Protein AF-A0A0G4KVD4-F1 (afdb_monomer)

Nearest PDB structures (foldseek):
  8foc-assembly1_1  TM=8.316E-01  e=6.174E-20  Saccharomyces cerevisiae
  8fod-assembly1_1  TM=8.194E-01  e=1.981E-18  Saccharomyces cerevisiae
  8b9a-assembly1_J  TM=8.338E-01  e=4.147E-17  Saccharomyces cerevisiae
  8fok-assembly1_1  TM=5.058E-01  e=2.277E-22  Saccharomyces cerevisiae
  8qj7-assembly1_A  TM=7.855E-01  e=4.147E-17  Homo sapiens

Radius of gyration: 27.43 Å; Cα contacts (8 Å, |Δi|>4): 387; chains: 1; bounding box: 56×81×78 Å

Sequence (354 aa):
MLLSTPLTTTTLPRQSSPSNSSIHPVLYHGEDRQARQAGRAEGSPRKGDVISYIITGDGQSSEPAPKRAYTPSDVLKPESGLAPDVEWYIAKQIFPPVERLCANIVGTSTMQLAECLGLNIKQYDTSRRHDDGVEKDMEVHPLESQIPDDVRFADCTRLSLRCRTCKKSSVFEGLYSQPTRVSPAGVLCDHCGATINPLSVVAQVEHAIRVQTARYYEGWLVCDDSSCGIRTRQMNVYGTRCLGPKGLARDCLGRMRYEYSEKAIYNQLVYFTSLWDVDKARDKAVAAAAPGSEEALSQADRENILALAEHNRVRFGTVKGVVEKYLDKCGRQWVAMDTLFAKLGFSKALAPAA

Solvent-accessible surface area (backbone atoms only — not comparable to full-atom values): 21583 Å² total; per-residue (Å²): 144,81,89,76,76,59,72,75,80,60,49,45,77,45,68,48,70,92,75,70,94,82,78,68,99,80,70,68,87,37,60,61,59,53,54,58,54,47,38,73,78,70,49,73,80,54,86,66,42,70,48,58,30,31,52,42,44,60,99,77,62,88,68,58,66,60,77,34,46,40,42,58,77,56,48,70,38,91,85,53,88,56,46,69,25,62,63,57,44,43,64,70,63,51,41,50,58,51,47,64,71,43,69,83,41,88,92,63,48,71,67,58,55,34,53,77,70,70,48,63,64,79,71,49,51,76,76,46,82,77,58,92,77,80,88,65,89,85,58,89,68,73,55,81,87,71,54,55,67,70,71,68,43,62,87,42,81,77,51,67,49,68,34,87,86,82,64,52,68,47,78,59,74,24,56,71,78,38,51,89,41,48,47,68,92,35,45,36,32,92,88,74,66,48,70,47,56,66,69,60,50,42,56,49,51,53,48,53,51,50,53,55,52,47,56,42,73,62,47,44,27,32,30,63,34,75,90,68,53,52,74,41,68,79,72,42,95,58,59,50,47,24,41,38,99,83,64,72,44,73,88,35,90,31,42,38,41,60,66,56,37,76,65,55,55,50,46,39,50,53,48,60,32,56,42,33,36,47,68,62,34,42,53,51,47,54,54,36,68,45,96,86,49,90,63,71,67,52,71,68,57,40,55,47,41,54,52,40,31,66,57,31,44,68,63,30,46,54,46,27,53,55,46,46,64,55,47,76,70,36,69,87,77,60,77,65,59,68,71,72,37,46,87,75,61,69,79,77,80,81,76,82,87,128

Secondary structure (DSSP, 8-state):
--S---GGGGPEEEEPP---TTS-TTS-TTHHHHHHHHHHHSSSPPTTPEEEEEEB--TT--S-GGGGEE-HHHHTSTT----B-HHHHIIIIIHHHHHHHHTTSTT--HHHHHHHTT--HHHHHHHHTT-TTSS-TTS-PPPTTTS-HHHHTTTSPPPEEE-TTT--EEE---TTT-GGGEETTEEBPTTT-PBPPHHHHHHHHHHHHHHHHHHHHT--EEES-TTT--EESPPPSSTTB---TTSSSSS--PBEEESS-HHHHHHHHHHHHHHT-HHHHHHHHHHTTSTT-SS---HHHHHHHHHHHHHHHHHHHHHHHHHHHHHTT-GGG---HHHHHGGGTGGGS-PPP-

Foldseek 3Di:
DPPDDDVVVQKDKDFDDDDPVPPDPPPDPLVVVQQVQCCVPPHRDDHGDIAIWAAWDEPPDPDDRSVRIDGPVLVPDPPNPTHGHLQCCCLQPVLLVVCVVCVPPPPDDSLVVCVVSVHDSVVVVVVPPQQPPDPDPPDPDDDPVPDDLCVLCVPADFQWAAAPPVRDIDTQQACQVCVVQADLQGGADPPPRDHGPLVSVLVSLLVVLVVLVVLQVCQWKFWNRSNFRDIDNDADPPRQQDCGPVNPSPPDRTTIDTRCDLSNSLSNLVSQLVRLDLVVSLVVLVVLPDPPDPDNDDPVSSVSSNVSSVSCVVSSVVSSVSSVVVNVVRPVNDDPPCVVCVVVPPPPPDDDDD

InterPro domains:
  IPR015088 Zinc finger, DNA-directed DNA polymerase, family B, alpha [PF08996] (145-341)
  IPR038256 DNA polymerase alpha, zinc finger domain superfamily [G3DSA:1.10.3200.20] (139-330)
  IPR042087 DNA polymerase family B, thumb domain [G3DSA:1.10.132.60] (13-134)
  IPR043502 DNA/RNA polymerase superfamily [SSF56672] (41-119)

Mean predicted aligned error: 15.52 Å

pLDDT: mean 76.43, std 19.41, range [26.22, 97.75]

Structure (mmCIF, N/CA/C/O backbone):
data_AF-A0A0G4KVD4-F1
#
_entry.id   AF-A0A0G4KVD4-F1
#
loop_
_atom_site.group_PDB
_atom_site.id
_atom_site.type_symbol
_atom_site.label_atom_id
_atom_site.label_alt_id
_atom_site.label_comp_id
_atom_site.label_asym_id
_atom_site.label_entity_id
_atom_site.label_seq_id
_atom_site.pdbx_PDB_ins_code
_atom_site.Cartn_x
_atom_site.Cartn_y
_atom_site.Cartn_z
_atom_site.occupancy
_atom_site.B_iso_or_equiv
_atom_site.auth_seq_id
_atom_site.auth_comp_id
_atom_site.auth_asym_id
_atom_site.auth_atom_id
_atom_site.pdbx_PDB_model_num
ATOM 1 N N . MET A 1 1 ? 34.066 21.677 -10.815 1.00 27.41 1 MET A N 1
ATOM 2 C CA . MET A 1 1 ? 35.034 21.084 -11.770 1.00 27.41 1 MET A CA 1
ATOM 3 C C . MET A 1 1 ? 34.347 20.221 -12.853 1.00 27.41 1 MET A C 1
ATOM 5 O O . MET A 1 1 ? 34.922 19.242 -13.295 1.00 27.41 1 MET A O 1
ATOM 9 N N . LEU A 1 2 ? 33.147 20.583 -13.341 1.00 30.05 2 LEU A N 1
ATOM 10 C CA . LEU A 1 2 ? 32.395 19.798 -14.350 1.00 30.05 2 LEU A CA 1
ATOM 11 C C . LEU A 1 2 ? 31.937 20.645 -15.558 1.00 30.05 2 LEU A C 1
ATOM 13 O O . LEU A 1 2 ? 30.949 20.328 -16.203 1.00 30.05 2 LEU A O 1
ATOM 17 N N . LEU A 1 3 ? 32.631 21.745 -15.867 1.00 27.67 3 LEU A N 1
ATOM 18 C CA . LEU A 1 3 ? 32.222 22.692 -16.922 1.00 27.67 3 LEU A CA 1
ATOM 19 C C . LEU A 1 3 ? 33.006 22.549 -18.236 1.00 27.67 3 LEU A C 1
ATOM 21 O O . LEU A 1 3 ? 32.958 23.433 -19.084 1.00 27.67 3 LEU A O 1
ATOM 25 N N . SER A 1 4 ? 33.750 21.458 -18.436 1.00 36.47 4 SER A N 1
ATOM 26 C CA . SER A 1 4 ? 34.535 21.272 -19.670 1.00 36.47 4 SER A CA 1
ATOM 27 C C . SER A 1 4 ? 34.598 19.819 -20.138 1.00 36.47 4 SER A C 1
ATOM 29 O O . SER A 1 4 ? 35.626 19.369 -20.637 1.00 36.47 4 SER A O 1
ATOM 31 N N . THR A 1 5 ? 33.507 19.065 -19.988 1.00 44.81 5 THR A N 1
ATOM 32 C CA . THR A 1 5 ? 33.357 17.815 -20.741 1.00 44.81 5 THR A CA 1
ATOM 33 C C . THR A 1 5 ? 33.062 18.151 -22.209 1.00 44.81 5 THR A C 1
ATOM 35 O O . THR A 1 5 ? 32.150 18.931 -22.489 1.00 44.81 5 THR A O 1
ATOM 38 N N . PRO A 1 6 ? 33.837 17.620 -23.169 1.00 48.06 6 PRO A N 1
ATOM 39 C CA . PRO A 1 6 ? 33.597 17.889 -24.580 1.00 48.06 6 PRO A CA 1
ATOM 40 C C . PRO A 1 6 ? 32.261 17.264 -25.018 1.00 48.06 6 PRO A C 1
ATOM 42 O O . PRO A 1 6 ? 31.928 16.151 -24.616 1.00 48.06 6 PRO A O 1
ATOM 45 N N . LEU A 1 7 ? 31.498 17.971 -25.864 1.00 50.31 7 LEU A N 1
ATOM 46 C CA . LEU A 1 7 ? 30.184 17.541 -26.387 1.00 50.31 7 LEU A CA 1
ATOM 47 C C . LEU A 1 7 ? 30.214 16.157 -27.070 1.00 50.31 7 LEU A C 1
ATOM 49 O O . LEU A 1 7 ? 29.194 15.470 -27.137 1.00 50.31 7 LEU A O 1
ATOM 53 N N . THR A 1 8 ? 31.388 15.715 -27.529 1.00 51.19 8 THR A N 1
ATOM 54 C CA . THR A 1 8 ? 31.632 14.361 -28.043 1.00 51.19 8 THR A CA 1
ATOM 55 C C . THR A 1 8 ? 31.345 13.268 -27.012 1.00 51.19 8 THR A C 1
ATOM 57 O O . THR A 1 8 ? 30.823 12.224 -27.389 1.00 51.19 8 THR A O 1
ATOM 60 N N . THR A 1 9 ? 31.598 13.501 -25.720 1.00 54.84 9 THR A N 1
ATOM 61 C CA . THR A 1 9 ? 31.340 12.523 -24.642 1.00 54.84 9 THR A CA 1
ATOM 62 C C . THR A 1 9 ? 29.847 12.370 -24.332 1.00 54.84 9 THR A C 1
ATOM 64 O O . THR A 1 9 ? 29.419 11.360 -23.784 1.00 54.84 9 THR A O 1
ATOM 67 N N . THR A 1 10 ? 29.042 13.362 -24.711 1.00 51.91 10 THR A N 1
ATOM 68 C CA . THR A 1 10 ? 27.594 13.425 -24.458 1.00 51.91 10 THR A CA 1
ATOM 69 C C . THR A 1 10 ? 26.774 12.894 -25.642 1.00 51.91 10 THR A C 1
ATOM 71 O O . THR A 1 10 ? 25.550 12.807 -25.577 1.00 51.91 10 THR A O 1
ATOM 74 N N . THR A 1 11 ? 27.436 12.542 -26.747 1.00 51.06 11 THR A N 1
ATOM 75 C CA . THR A 1 11 ? 26.780 12.063 -27.965 1.00 51.06 11 THR A CA 1
ATOM 76 C C . THR A 1 11 ? 26.443 10.580 -27.836 1.00 51.06 11 THR A C 1
ATOM 78 O O . THR A 1 11 ? 27.332 9.743 -27.698 1.00 51.06 11 THR A O 1
ATOM 81 N N . LEU A 1 12 ? 25.155 10.245 -27.908 1.00 56.50 12 LEU A N 1
ATOM 82 C CA . LEU A 1 12 ? 24.675 8.869 -27.822 1.00 56.50 12 LEU A CA 1
ATOM 83 C C . LEU A 1 12 ? 24.467 8.284 -29.230 1.00 56.50 12 LEU A C 1
ATOM 85 O O . LEU A 1 12 ? 23.681 8.842 -30.001 1.00 56.50 12 LEU A O 1
ATOM 89 N N . PRO A 1 13 ? 25.131 7.166 -29.580 1.00 51.41 13 PRO A N 1
ATOM 90 C CA . PRO A 1 13 ? 24.883 6.459 -30.829 1.00 51.41 13 PRO A CA 1
ATOM 91 C C . PRO A 1 13 ? 23.721 5.469 -30.672 1.00 51.41 13 PRO A C 1
ATOM 93 O O . PRO A 1 13 ? 23.720 4.628 -29.772 1.00 51.41 13 PRO A O 1
ATOM 96 N N . ARG A 1 14 ? 22.743 5.503 -31.584 1.00 48.97 14 ARG A N 1
ATOM 97 C CA . ARG A 1 14 ? 21.697 4.468 -31.674 1.00 48.97 14 ARG A CA 1
ATOM 98 C C . ARG A 1 14 ? 21.529 3.996 -33.115 1.00 48.97 14 ARG A C 1
ATOM 100 O O . ARG A 1 14 ? 21.369 4.805 -34.022 1.00 48.97 14 ARG A O 1
ATOM 107 N N . GLN A 1 15 ? 21.557 2.680 -33.325 1.00 42.97 15 GLN A N 1
ATOM 108 C CA . GLN A 1 15 ? 21.303 2.081 -34.640 1.00 42.97 15 GLN A CA 1
ATOM 109 C C . GLN A 1 15 ? 19.812 2.143 -34.989 1.00 42.97 15 GLN A C 1
ATOM 111 O O . GLN A 1 15 ? 18.961 1.764 -34.171 1.00 42.97 15 GLN A O 1
ATOM 116 N N . SER A 1 16 ? 19.494 2.572 -36.212 1.00 43.62 16 SER A N 1
ATOM 117 C CA . SER A 1 16 ? 18.121 2.584 -36.719 1.00 43.62 16 SER A CA 1
ATOM 118 C C . SER A 1 16 ? 17.543 1.156 -36.775 1.00 43.62 16 SER A C 1
ATOM 120 O O . SER A 1 16 ? 18.111 0.238 -37.369 1.00 43.62 16 SER A O 1
ATOM 122 N N . SER A 1 17 ? 16.410 0.942 -36.097 1.00 38.97 17 SER A N 1
ATOM 123 C CA . SER A 1 17 ? 15.667 -0.331 -36.077 1.00 38.97 17 SER A CA 1
ATOM 124 C C . SER A 1 17 ? 14.440 -0.225 -36.992 1.00 38.97 17 SER A C 1
ATOM 126 O O . SER A 1 17 ? 13.931 0.881 -37.167 1.00 38.97 17 SER A O 1
ATOM 128 N N . PRO A 1 18 ? 13.937 -1.322 -37.588 1.00 33.28 18 PRO A N 1
ATOM 129 C CA . PRO A 1 18 ? 12.771 -1.242 -38.461 1.00 33.28 18 PRO A CA 1
ATOM 130 C C . PRO A 1 18 ? 11.513 -0.926 -37.640 1.00 33.28 18 PRO A C 1
ATOM 132 O O . PRO A 1 18 ? 10.982 -1.805 -36.966 1.00 33.28 18 PRO A O 1
ATOM 135 N N . SER A 1 19 ? 11.008 0.305 -37.721 1.00 36.91 19 SER A N 1
ATOM 136 C CA . SER A 1 19 ? 9.629 0.615 -37.350 1.00 36.91 19 SER A CA 1
ATOM 137 C C . SER A 1 19 ? 8.749 0.387 -38.580 1.00 36.91 19 SER A C 1
ATOM 139 O O . SER A 1 19 ? 8.681 1.195 -39.502 1.00 36.91 19 SER A O 1
ATOM 141 N N . ASN A 1 20 ? 8.080 -0.766 -38.628 1.00 31.73 20 ASN A N 1
ATOM 142 C CA . ASN A 1 20 ? 6.923 -0.905 -39.501 1.00 31.73 20 ASN A CA 1
ATOM 143 C C . ASN A 1 20 ? 5.795 -0.132 -38.806 1.00 31.73 20 ASN A C 1
ATOM 145 O O . ASN A 1 20 ? 5.236 -0.606 -37.815 1.00 31.73 20 ASN A O 1
ATOM 149 N N . SER A 1 21 ? 5.520 1.086 -39.270 1.00 33.53 21 SER A N 1
ATOM 150 C CA . SER A 1 21 ? 4.651 2.098 -38.643 1.00 33.53 21 SER A CA 1
ATOM 151 C C . SER A 1 21 ? 3.165 1.712 -38.532 1.00 33.53 21 SER A C 1
ATOM 153 O O . SER A 1 21 ? 2.312 2.570 -38.341 1.00 33.53 21 SER A O 1
ATOM 155 N N . SER A 1 22 ? 2.822 0.428 -38.664 1.00 30.41 22 SER A N 1
ATOM 156 C CA . SER A 1 22 ? 1.439 -0.051 -38.762 1.00 30.41 22 SER A CA 1
ATOM 157 C C . SER A 1 22 ? 1.045 -1.154 -37.766 1.00 30.41 22 SER A C 1
ATOM 159 O O . SER A 1 22 ? -0.105 -1.570 -37.814 1.00 30.41 22 SER A O 1
ATOM 161 N N . ILE A 1 23 ? 1.927 -1.660 -36.879 1.00 28.98 23 ILE A N 1
ATOM 162 C CA . ILE A 1 23 ? 1.591 -2.866 -36.067 1.00 28.98 23 ILE A CA 1
ATOM 163 C C . ILE A 1 23 ? 1.776 -2.733 -34.533 1.00 28.98 23 ILE A C 1
ATOM 165 O O . ILE A 1 23 ? 1.273 -3.576 -33.798 1.00 28.98 23 ILE A O 1
ATOM 169 N N . HIS A 1 24 ? 2.366 -1.665 -33.981 1.00 26.22 24 HIS A N 1
ATOM 170 C CA . HIS A 1 24 ? 2.500 -1.524 -32.514 1.00 26.22 24 HIS A CA 1
ATOM 171 C C . HIS A 1 24 ? 1.943 -0.193 -31.980 1.00 26.22 24 HIS A C 1
ATOM 173 O O . HIS A 1 24 ? 2.613 0.827 -32.106 1.00 26.22 24 HIS A O 1
ATOM 179 N N . PRO A 1 25 ? 0.769 -0.178 -31.314 1.00 27.00 25 PRO A N 1
ATOM 180 C CA . PRO A 1 25 ? 0.182 1.057 -30.793 1.00 27.00 25 PRO A CA 1
ATOM 181 C C . PRO A 1 25 ? 0.752 1.541 -29.442 1.00 27.00 25 PRO A C 1
ATOM 183 O O . PRO A 1 25 ? 0.225 2.502 -28.893 1.00 27.00 25 PRO A O 1
ATOM 186 N N . VAL A 1 26 ? 1.784 0.904 -28.860 1.00 30.02 26 VAL A N 1
ATOM 187 C CA . VAL A 1 26 ? 2.256 1.242 -27.488 1.00 30.02 26 VAL A CA 1
ATOM 188 C C . VAL A 1 26 ? 3.788 1.301 -27.340 1.00 30.02 26 VAL A C 1
ATOM 190 O O . VAL A 1 26 ? 4.306 1.380 -26.230 1.00 30.02 26 VAL A O 1
ATOM 193 N N . LEU A 1 27 ? 4.554 1.312 -28.433 1.00 30.02 27 LEU A N 1
ATOM 194 C CA . LEU A 1 27 ? 6.000 1.548 -28.359 1.00 30.02 27 LEU A CA 1
ATOM 195 C C . LEU A 1 27 ? 6.292 3.005 -28.729 1.00 30.02 27 LEU A C 1
ATOM 197 O O . LEU A 1 27 ? 6.162 3.401 -29.877 1.00 30.02 27 LEU A O 1
ATOM 201 N N . TYR A 1 28 ? 6.613 3.799 -27.704 1.00 32.84 28 TYR A N 1
ATOM 202 C CA . TYR A 1 28 ? 7.316 5.083 -27.758 1.00 32.84 28 TYR A CA 1
ATOM 203 C C . TYR A 1 28 ? 7.122 5.929 -29.036 1.00 32.84 28 TYR A C 1
ATOM 205 O O . TYR A 1 28 ? 7.955 5.926 -29.936 1.00 32.84 28 TYR A O 1
ATOM 213 N N . HIS A 1 29 ? 6.138 6.836 -29.021 1.00 34.91 29 HIS A N 1
ATOM 214 C CA . HIS A 1 29 ? 6.001 7.962 -29.971 1.00 34.91 29 HIS A CA 1
ATOM 215 C C . HIS A 1 29 ? 7.217 8.934 -30.030 1.00 34.91 29 HIS A C 1
ATOM 217 O O . HIS A 1 29 ? 7.135 10.003 -30.631 1.00 34.91 29 HIS A O 1
ATOM 223 N N . GLY A 1 30 ? 8.343 8.616 -29.379 1.00 36.75 30 GLY A N 1
ATOM 224 C CA . GLY A 1 30 ? 9.595 9.379 -29.448 1.00 36.75 30 GLY A CA 1
ATOM 225 C C . GLY A 1 30 ? 10.433 9.092 -30.699 1.00 36.75 30 GLY A C 1
ATOM 226 O O . GLY A 1 30 ? 11.311 9.885 -31.029 1.00 36.75 30 GLY A O 1
ATOM 227 N N . GLU A 1 31 ? 10.153 7.998 -31.411 1.00 40.38 31 GLU A N 1
ATOM 228 C CA . GLU A 1 31 ? 10.895 7.597 -32.617 1.00 40.38 31 GLU A CA 1
ATOM 229 C C . GLU A 1 31 ? 10.632 8.541 -33.810 1.00 40.38 31 GLU A C 1
ATOM 231 O O . GLU A 1 31 ? 11.508 8.754 -34.649 1.00 40.38 31 GLU A O 1
ATOM 236 N N . ASP A 1 32 ? 9.469 9.202 -33.834 1.00 44.50 32 ASP A N 1
ATOM 237 C CA . ASP A 1 32 ? 9.038 10.052 -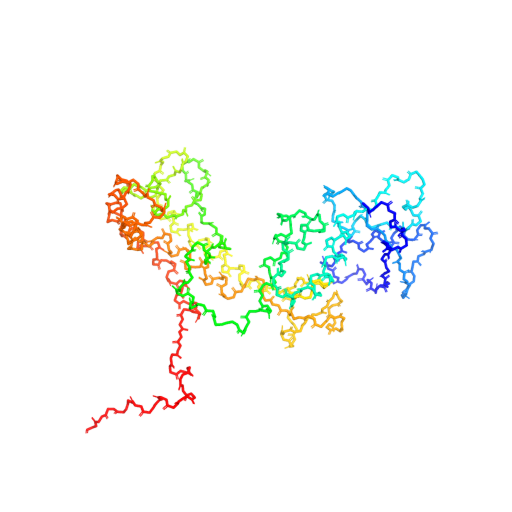34.950 1.00 44.50 32 ASP A CA 1
ATOM 238 C C . ASP A 1 32 ? 9.775 11.396 -35.041 1.00 44.50 32 ASP A C 1
ATOM 240 O O . ASP A 1 32 ? 9.992 11.898 -36.144 1.00 44.50 32 ASP A O 1
ATOM 244 N N . ARG A 1 33 ? 10.181 12.018 -33.922 1.00 46.66 33 ARG A N 1
ATOM 245 C CA . ARG A 1 33 ? 10.917 13.304 -33.972 1.00 46.66 33 ARG A CA 1
ATOM 246 C C . ARG A 1 33 ? 12.380 13.109 -34.376 1.00 46.66 33 ARG A C 1
ATOM 248 O O . ARG A 1 33 ? 12.875 13.879 -35.197 1.00 46.66 33 ARG A O 1
ATOM 255 N N . GLN A 1 34 ? 13.021 12.052 -33.870 1.00 49.97 34 GLN A N 1
ATOM 256 C CA . GLN A 1 34 ? 14.425 11.709 -34.143 1.00 49.97 34 GLN A CA 1
ATOM 257 C C . GLN A 1 34 ? 14.660 11.456 -35.640 1.00 49.97 34 GLN A C 1
ATOM 259 O O . GLN A 1 34 ? 15.583 12.017 -36.228 1.00 49.97 34 GLN A O 1
ATOM 264 N N . ALA A 1 35 ? 13.769 10.696 -36.286 1.00 45.25 35 ALA A N 1
ATOM 265 C CA . ALA A 1 35 ? 13.830 10.449 -37.726 1.00 45.25 35 ALA A CA 1
ATOM 266 C C . ALA A 1 35 ? 13.462 11.689 -38.569 1.00 45.25 35 ALA A C 1
ATOM 268 O O . ALA A 1 35 ? 14.067 11.930 -39.616 1.00 45.25 35 ALA A O 1
ATOM 269 N N . ARG A 1 36 ? 12.497 12.510 -38.117 1.00 48.53 36 ARG A N 1
ATOM 270 C CA . ARG A 1 36 ? 12.047 13.718 -38.841 1.00 48.53 36 ARG A CA 1
ATOM 271 C C . AR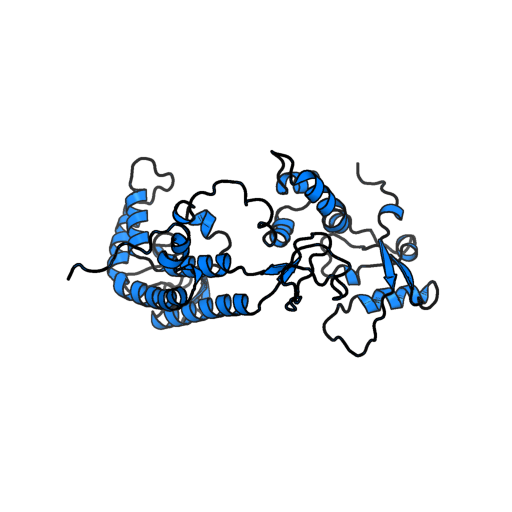G A 1 36 ? 13.073 14.854 -38.852 1.00 48.53 36 ARG A C 1
ATOM 273 O O . ARG A 1 36 ? 13.122 15.588 -39.836 1.00 48.53 36 ARG A O 1
ATOM 280 N N . GLN A 1 37 ? 13.857 15.031 -37.785 1.00 51.28 37 GLN A N 1
ATOM 281 C CA . GLN A 1 37 ? 14.902 16.064 -37.727 1.00 51.28 37 GLN A CA 1
ATOM 282 C C . GLN A 1 37 ? 16.193 15.627 -38.429 1.00 51.28 37 GLN A C 1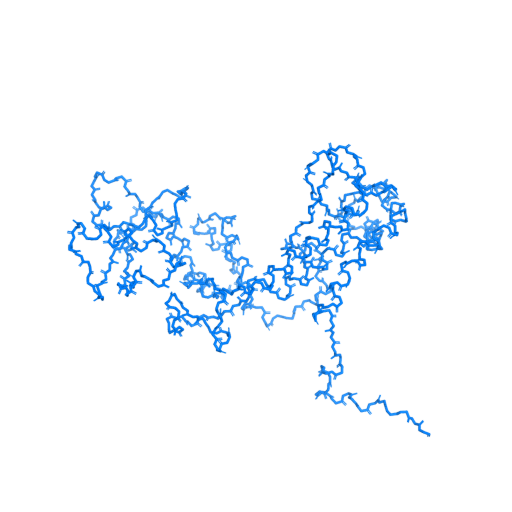
ATOM 284 O O . GLN A 1 37 ? 16.737 16.422 -39.192 1.00 51.28 37 GLN A O 1
ATOM 289 N N . ALA A 1 38 ? 16.615 14.363 -38.287 1.00 46.03 38 ALA A N 1
ATOM 290 C CA . ALA A 1 38 ? 17.742 13.816 -39.053 1.00 46.03 38 ALA A CA 1
ATOM 291 C C . ALA A 1 38 ? 17.509 13.922 -40.577 1.00 46.03 38 ALA A C 1
ATOM 293 O O . ALA A 1 38 ? 18.395 14.343 -41.317 1.00 46.03 38 ALA A O 1
ATOM 294 N N . GLY A 1 39 ? 16.266 13.688 -41.025 1.00 44.66 39 GLY A N 1
ATOM 295 C CA . GLY A 1 39 ? 15.849 13.848 -42.423 1.00 44.66 39 GLY A CA 1
ATOM 296 C C . GLY A 1 39 ? 15.945 15.268 -42.998 1.00 44.66 39 GLY A C 1
ATOM 297 O O . GLY A 1 39 ? 15.872 15.422 -44.216 1.00 44.66 39 GLY A O 1
ATOM 298 N N . ARG A 1 40 ? 16.094 16.308 -42.162 1.00 48.22 40 ARG A N 1
ATOM 299 C CA . ARG A 1 40 ? 16.232 17.707 -42.613 1.00 48.22 40 ARG A CA 1
ATOM 300 C C . ARG A 1 40 ? 17.682 18.160 -42.782 1.00 48.22 40 ARG A C 1
ATOM 302 O O . ARG A 1 40 ? 17.896 19.137 -43.492 1.00 48.22 40 ARG A O 1
ATOM 309 N N . ALA A 1 41 ? 18.643 17.492 -42.143 1.00 49.97 41 ALA A N 1
ATOM 310 C CA . ALA A 1 41 ? 20.053 17.881 -42.181 1.00 49.97 41 ALA A CA 1
ATOM 311 C C . ALA A 1 41 ? 20.894 16.984 -43.105 1.00 49.97 41 ALA A C 1
ATOM 313 O O . ALA A 1 41 ? 21.781 17.495 -43.780 1.00 49.97 41 ALA A O 1
ATOM 314 N N . GLU A 1 42 ? 20.599 15.680 -43.186 1.00 50.19 42 GLU A N 1
ATOM 315 C CA . GLU A 1 42 ? 21.471 14.724 -43.885 1.00 50.19 42 GLU A CA 1
ATOM 316 C C . GLU A 1 42 ? 20.689 13.531 -44.467 1.00 50.19 42 GLU A C 1
ATOM 318 O O . GLU A 1 42 ? 20.953 12.372 -44.180 1.00 50.19 42 GLU A O 1
ATOM 323 N N . GLY A 1 43 ? 19.685 13.807 -45.305 1.00 54.91 43 GLY A N 1
ATOM 324 C CA . GLY A 1 43 ? 18.912 12.761 -45.986 1.00 54.91 43 GLY A CA 1
ATOM 325 C C . GLY A 1 43 ? 18.100 11.854 -45.044 1.00 54.91 43 GLY A C 1
ATOM 326 O O . GLY A 1 43 ? 18.244 11.853 -43.826 1.00 54.91 43 GLY A O 1
ATOM 327 N N . SER A 1 44 ? 17.158 11.091 -45.600 1.00 56.41 44 SER A N 1
ATOM 328 C CA . SER A 1 44 ? 16.378 10.143 -44.794 1.00 56.41 44 SER A CA 1
ATOM 329 C C . SER A 1 44 ? 17.290 8.995 -44.321 1.00 56.41 44 SER A C 1
ATOM 331 O O . SER A 1 44 ? 17.885 8.337 -45.182 1.00 56.41 44 SER A O 1
ATOM 333 N N . PRO A 1 45 ? 17.419 8.747 -43.000 1.00 58.88 45 PRO A N 1
ATOM 334 C CA . PRO A 1 45 ? 18.325 7.728 -42.476 1.00 58.88 45 PRO A CA 1
ATOM 335 C C . PRO A 1 45 ? 17.921 6.340 -42.976 1.00 58.88 45 PRO A C 1
ATOM 337 O O . PRO A 1 45 ? 16.746 5.963 -42.931 1.00 58.88 45 PRO A O 1
ATOM 340 N N . ARG A 1 46 ? 18.897 5.567 -43.462 1.00 63.09 46 ARG A N 1
ATOM 341 C CA . ARG A 1 46 ? 18.674 4.210 -43.965 1.00 63.09 46 ARG A CA 1
ATOM 342 C C . ARG A 1 46 ? 18.762 3.202 -42.821 1.00 63.09 46 ARG A C 1
ATOM 344 O O . ARG A 1 46 ? 19.249 3.472 -41.720 1.00 63.09 46 ARG A O 1
ATOM 351 N N . LYS A 1 47 ? 18.249 1.998 -43.075 1.00 59.47 47 LYS A N 1
ATOM 352 C CA . LYS A 1 47 ? 18.329 0.871 -42.139 1.00 59.47 47 LYS A CA 1
ATOM 353 C C . LYS A 1 47 ? 19.798 0.539 -41.853 1.00 59.47 47 LYS A C 1
ATOM 355 O O . LYS A 1 47 ? 20.527 0.202 -42.779 1.00 59.47 47 LYS A O 1
ATOM 360 N N . GLY A 1 48 ? 20.178 0.548 -40.578 1.00 61.25 48 GLY A N 1
ATOM 361 C CA . GLY A 1 48 ? 21.540 0.250 -40.128 1.00 61.25 48 GLY A CA 1
ATOM 362 C C . GLY A 1 48 ? 22.403 1.484 -39.861 1.00 61.25 48 GLY A C 1
ATOM 363 O O . GLY A 1 48 ? 23.472 1.330 -39.274 1.00 61.25 48 GLY A O 1
ATOM 364 N N . ASP A 1 49 ? 21.936 2.686 -40.211 1.00 68.56 49 ASP A N 1
ATOM 365 C CA . ASP A 1 49 ? 22.661 3.921 -39.913 1.00 68.56 49 ASP A CA 1
ATOM 366 C C . ASP A 1 49 ? 22.653 4.219 -38.406 1.00 68.56 49 ASP A C 1
ATOM 368 O O . ASP A 1 49 ? 21.663 3.993 -37.695 1.00 68.56 49 ASP A O 1
ATOM 372 N N . VAL A 1 50 ? 23.785 4.725 -37.915 1.00 68.94 50 VAL A N 1
ATOM 373 C CA . VAL A 1 50 ? 23.958 5.169 -36.530 1.00 68.94 50 VAL A CA 1
ATOM 374 C C . VAL A 1 50 ? 23.554 6.633 -36.445 1.00 68.94 50 VAL A C 1
ATOM 376 O O . VAL A 1 50 ? 24.184 7.491 -37.056 1.00 68.94 50 VAL A O 1
ATOM 379 N N . ILE A 1 51 ? 22.510 6.918 -35.672 1.00 76.25 51 ILE A N 1
ATOM 380 C CA . ILE A 1 51 ? 22.044 8.283 -35.434 1.00 76.25 51 ILE A CA 1
ATOM 381 C C . ILE A 1 51 ? 22.648 8.770 -34.118 1.00 76.25 51 ILE A C 1
ATOM 383 O O . ILE A 1 51 ? 22.446 8.154 -33.068 1.00 76.25 51 ILE A O 1
ATOM 387 N N . SER A 1 52 ? 23.377 9.879 -34.195 1.00 77.94 52 SER A N 1
ATOM 388 C CA . SER A 1 52 ? 23.962 10.579 -33.052 1.00 77.94 52 SER A CA 1
ATOM 389 C C . SER A 1 52 ? 22.979 11.605 -32.497 1.00 77.94 52 SER A C 1
ATOM 391 O O . SER A 1 52 ? 22.456 12.428 -33.252 1.00 77.94 52 SER A O 1
ATOM 393 N N . TYR A 1 53 ? 22.743 11.593 -31.185 1.00 81.69 53 TYR A N 1
ATOM 394 C CA . TYR A 1 53 ? 21.868 12.566 -30.528 1.00 81.69 53 TYR A CA 1
ATOM 395 C C . TYR A 1 53 ? 22.376 12.989 -29.146 1.00 81.69 53 TYR A C 1
ATOM 397 O O . TYR A 1 53 ? 23.175 12.299 -28.516 1.00 81.69 53 TYR A O 1
ATOM 405 N N . ILE A 1 54 ? 21.878 14.135 -28.683 1.00 83.31 54 ILE A N 1
ATOM 406 C CA . ILE A 1 54 ? 22.116 14.732 -27.372 1.00 83.31 54 ILE A CA 1
ATOM 407 C C . ILE A 1 54 ? 20.754 15.094 -26.771 1.00 83.31 54 ILE A C 1
ATOM 409 O O . ILE A 1 54 ? 19.948 15.781 -27.396 1.00 83.31 54 ILE A O 1
ATOM 413 N N . ILE A 1 55 ? 20.483 14.629 -25.553 1.00 82.94 55 ILE A N 1
ATOM 414 C CA . ILE A 1 55 ? 19.324 15.044 -24.759 1.00 82.94 55 ILE A CA 1
ATOM 415 C C . ILE A 1 55 ? 19.599 16.409 -24.124 1.00 82.94 55 ILE A C 1
ATOM 417 O O . ILE A 1 55 ? 20.594 16.595 -23.422 1.00 82.94 55 ILE A O 1
ATOM 421 N N . THR A 1 56 ? 18.713 17.365 -24.389 1.00 80.81 56 THR A N 1
ATOM 422 C CA . THR A 1 56 ? 18.834 18.760 -23.942 1.00 80.81 56 THR A CA 1
ATOM 423 C C . THR A 1 56 ? 17.722 19.125 -22.972 1.00 80.81 56 THR A C 1
ATOM 425 O O . THR A 1 56 ? 16.609 18.613 -23.088 1.00 80.81 56 THR A O 1
ATOM 428 N N . GLY A 1 57 ? 17.964 20.054 -22.060 1.00 76.62 57 GLY A N 1
ATOM 429 C CA . GLY A 1 57 ? 16.929 20.594 -21.185 1.00 76.62 57 GLY A CA 1
ATOM 430 C C . GLY A 1 57 ? 17.491 21.168 -19.897 1.00 76.62 57 GLY A C 1
ATOM 431 O O . GLY A 1 57 ? 18.634 20.918 -19.527 1.00 76.62 57 GLY A O 1
ATOM 432 N N . ASP A 1 58 ? 16.650 21.926 -19.216 1.00 65.12 58 ASP A N 1
ATOM 433 C CA . ASP A 1 58 ? 16.771 22.224 -17.803 1.00 65.12 58 ASP A CA 1
ATOM 434 C C . ASP A 1 58 ? 16.175 21.049 -17.007 1.00 65.12 58 ASP A C 1
ATOM 436 O O . ASP A 1 58 ? 15.180 20.449 -17.426 1.00 65.12 58 ASP A O 1
ATOM 440 N N . GLY A 1 59 ? 16.757 20.694 -15.857 1.00 56.41 59 GLY A N 1
ATOM 441 C CA . GLY A 1 59 ? 16.316 19.576 -14.995 1.00 56.41 59 GLY A CA 1
ATOM 442 C C . GLY A 1 59 ? 14.866 19.665 -14.467 1.00 56.41 59 GLY A C 1
ATOM 443 O O . GLY A 1 59 ? 14.467 18.891 -13.606 1.00 56.41 59 GLY A O 1
ATOM 444 N N . GLN A 1 60 ? 14.062 20.609 -14.973 1.00 56.25 60 GLN A N 1
ATOM 445 C CA . GLN A 1 60 ? 12.644 20.851 -14.676 1.00 56.25 60 GLN A CA 1
ATOM 446 C C . GLN A 1 60 ? 11.723 20.669 -15.901 1.00 56.25 60 GLN A C 1
ATOM 448 O O . GLN A 1 60 ? 10.512 20.882 -15.818 1.00 56.25 60 GLN A O 1
ATOM 453 N N . SER A 1 61 ? 12.271 20.289 -17.056 1.00 57.69 61 SER A N 1
ATOM 454 C CA . SER A 1 61 ? 11.502 20.137 -18.293 1.00 57.69 61 SER A CA 1
ATOM 455 C C . SER A 1 61 ? 10.454 19.012 -18.202 1.00 57.69 61 SER A C 1
ATOM 457 O O . SER A 1 61 ? 10.758 17.845 -17.959 1.00 57.69 61 SER A O 1
ATOM 459 N N . SER A 1 62 ? 9.186 19.368 -18.443 1.00 55.00 62 SER A N 1
ATOM 460 C CA . SER A 1 62 ? 8.021 18.466 -18.348 1.00 55.00 62 SER A CA 1
ATOM 461 C C . SER A 1 62 ? 7.945 17.426 -19.483 1.00 55.00 62 SER A C 1
ATOM 463 O O . SER A 1 62 ? 7.218 16.435 -19.382 1.00 55.00 62 SER A O 1
ATOM 465 N N . GLU A 1 63 ? 8.698 17.618 -20.572 1.00 64.31 63 GLU A N 1
ATOM 466 C CA . GLU A 1 63 ? 8.701 16.685 -21.700 1.00 64.31 63 GLU A CA 1
ATOM 467 C C . GLU A 1 63 ? 9.595 15.451 -21.452 1.00 64.31 63 GLU A C 1
ATOM 469 O O . GLU A 1 63 ? 10.736 15.578 -20.993 1.00 64.31 63 GLU A O 1
ATOM 474 N N . PRO A 1 64 ? 9.132 14.237 -21.817 1.00 67.00 64 PRO A N 1
ATOM 475 C CA . PRO A 1 64 ? 9.909 13.013 -21.653 1.00 67.00 64 PRO A CA 1
ATOM 476 C C . PRO A 1 64 ? 11.183 13.046 -22.510 1.00 67.00 64 PRO A C 1
ATOM 478 O O . PRO A 1 64 ? 11.152 13.496 -23.656 1.00 67.00 64 PRO A O 1
ATOM 481 N N . ALA A 1 65 ? 12.284 12.495 -21.987 1.00 68.94 65 ALA A N 1
ATOM 482 C CA . ALA A 1 65 ? 13.621 12.539 -22.597 1.00 68.94 65 ALA A CA 1
ATOM 483 C C . ALA A 1 65 ? 13.690 12.222 -24.114 1.00 68.94 65 ALA A C 1
ATOM 485 O O . ALA A 1 65 ? 14.411 12.924 -24.821 1.00 68.94 65 ALA A O 1
ATOM 486 N N . PRO A 1 66 ? 12.915 11.265 -24.677 1.00 71.31 66 PRO A N 1
ATOM 487 C CA . PRO A 1 66 ? 12.914 11.015 -26.122 1.00 71.31 66 PRO A CA 1
ATOM 488 C C . PRO A 1 66 ? 12.454 12.205 -26.980 1.00 71.31 66 PRO A C 1
ATOM 490 O O . PRO A 1 66 ? 12.875 12.320 -28.127 1.00 71.31 66 PRO A O 1
ATOM 493 N N . LYS A 1 67 ? 11.599 13.091 -26.446 1.00 73.81 67 LYS A N 1
ATOM 494 C CA . LYS A 1 67 ? 11.119 14.297 -27.146 1.00 73.81 67 LYS A CA 1
ATOM 495 C C . LYS A 1 67 ? 12.111 15.462 -27.089 1.00 73.81 67 LYS A C 1
ATOM 497 O O . LYS A 1 67 ? 11.967 16.394 -27.878 1.00 73.81 67 LYS A O 1
ATOM 502 N N . ARG A 1 68 ? 13.106 15.367 -26.200 1.00 78.25 68 ARG A N 1
ATOM 503 C CA . ARG A 1 68 ? 14.171 16.347 -25.960 1.00 78.25 68 ARG A CA 1
ATOM 504 C C . ARG A 1 68 ? 15.525 15.941 -26.564 1.00 78.25 68 ARG A C 1
ATOM 506 O O . ARG A 1 68 ? 16.556 16.481 -26.177 1.00 78.25 68 ARG A O 1
ATOM 513 N N . ALA A 1 69 ? 15.539 14.962 -27.467 1.00 79.00 69 ALA A N 1
ATOM 514 C CA . ALA A 1 69 ? 16.745 14.493 -28.142 1.00 79.00 69 ALA A CA 1
ATOM 515 C C . ALA A 1 69 ? 16.968 15.263 -29.455 1.00 79.00 69 ALA A C 1
ATOM 517 O O . ALA A 1 69 ? 16.122 15.203 -30.346 1.00 79.00 69 ALA A O 1
ATOM 518 N N . TYR A 1 70 ? 18.111 15.939 -29.578 1.00 78.56 70 TYR A N 1
ATOM 519 C CA . TYR A 1 70 ? 18.514 16.730 -30.748 1.00 78.56 70 TYR A CA 1
ATOM 520 C C . TYR A 1 70 ? 19.818 16.210 -31.355 1.00 78.56 70 TYR A C 1
ATOM 522 O O . TYR A 1 70 ? 20.584 15.517 -30.689 1.00 78.56 70 TYR A O 1
ATOM 530 N N . THR A 1 71 ? 20.094 16.540 -32.618 1.00 79.94 71 THR A N 1
ATOM 531 C CA . THR A 1 71 ? 21.374 16.178 -33.249 1.00 79.94 71 THR A CA 1
ATOM 532 C C . THR A 1 71 ? 22.515 17.042 -32.692 1.00 79.94 71 THR A C 1
ATOM 534 O O . THR A 1 71 ? 22.286 18.212 -32.371 1.00 79.94 71 THR A O 1
ATOM 537 N N . PRO A 1 72 ? 23.760 16.533 -32.611 1.00 77.25 72 PRO A N 1
ATOM 538 C CA . PRO A 1 72 ? 24.903 17.340 -32.186 1.00 77.25 72 PRO A CA 1
ATOM 539 C C . PRO A 1 72 ? 25.060 18.619 -33.016 1.00 77.25 72 PRO A C 1
ATOM 541 O O . PRO A 1 72 ? 25.314 19.684 -32.460 1.00 77.25 72 PRO A O 1
ATOM 544 N N . SER A 1 73 ? 24.826 18.539 -34.331 1.00 75.56 73 SER A N 1
ATOM 545 C CA . SER A 1 73 ? 24.868 19.682 -35.249 1.00 75.56 73 SER A CA 1
ATOM 546 C C . SER A 1 73 ? 23.844 20.768 -34.931 1.00 75.56 73 SER A C 1
ATOM 548 O O . SER A 1 73 ? 24.102 21.933 -35.213 1.00 75.56 73 SER A O 1
ATOM 550 N N . ASP A 1 74 ? 22.692 20.419 -34.356 1.00 75.50 74 ASP A N 1
ATOM 551 C CA . ASP A 1 74 ? 21.682 21.403 -33.961 1.00 75.50 74 ASP A CA 1
ATOM 552 C C . ASP A 1 74 ? 22.008 22.056 -32.616 1.00 75.50 74 ASP A C 1
ATOM 554 O O . ASP A 1 74 ? 21.758 23.246 -32.450 1.00 75.50 74 ASP A O 1
ATOM 558 N N . VAL A 1 75 ? 22.623 21.312 -31.692 1.00 75.06 75 VAL A N 1
ATOM 559 C CA . VAL A 1 75 ? 23.061 21.820 -30.378 1.00 75.06 75 VAL A CA 1
ATOM 560 C C . VAL A 1 75 ? 24.298 22.720 -30.501 1.00 75.06 75 VAL A C 1
ATOM 562 O O . VAL A 1 75 ? 24.433 23.698 -29.777 1.00 75.06 75 VAL A O 1
ATOM 565 N N . LEU A 1 76 ? 25.190 22.430 -31.453 1.00 74.25 76 LEU A N 1
ATOM 566 C CA . LEU A 1 76 ? 26.406 23.212 -31.716 1.00 74.25 76 LEU A CA 1
ATOM 567 C C . LEU A 1 76 ? 26.142 24.560 -32.414 1.00 74.25 76 LEU A C 1
ATOM 569 O O . LEU A 1 76 ? 27.052 25.385 -32.500 1.00 74.25 76 LEU A O 1
ATOM 573 N N . LYS A 1 77 ? 24.924 24.808 -32.917 1.00 78.25 77 LYS A N 1
ATOM 574 C CA . LYS A 1 77 ? 24.578 26.093 -33.543 1.00 78.25 77 LYS A CA 1
ATOM 575 C C . LYS A 1 77 ? 24.494 27.192 -32.473 1.00 78.25 77 LYS A C 1
ATOM 577 O O . LYS A 1 77 ? 23.749 27.017 -31.505 1.00 78.25 77 LYS A O 1
ATOM 582 N N . PRO A 1 78 ? 25.168 28.344 -32.664 1.00 64.38 78 PRO A N 1
ATOM 583 C CA . PRO A 1 78 ? 25.214 29.422 -31.671 1.00 64.38 78 PRO A CA 1
ATOM 584 C C . PRO A 1 78 ? 23.841 30.060 -31.394 1.00 64.38 78 PRO A C 1
ATOM 586 O O . PRO A 1 78 ? 23.644 30.641 -30.334 1.00 64.38 78 PRO A O 1
ATOM 589 N N . GLU A 1 79 ? 22.876 29.909 -32.307 1.00 64.12 79 GLU A N 1
ATOM 590 C CA . GLU A 1 79 ? 21.513 30.449 -32.180 1.00 64.12 79 GLU A CA 1
ATOM 591 C C . GLU A 1 79 ? 20.504 29.467 -31.553 1.00 64.12 79 GLU A C 1
ATOM 593 O O . GLU A 1 79 ? 19.324 29.784 -31.436 1.00 64.12 79 GLU A O 1
ATOM 598 N N . SER A 1 80 ? 20.930 28.256 -31.172 1.00 67.06 80 SER A N 1
ATOM 599 C CA . SER A 1 80 ? 20.003 27.194 -30.753 1.00 67.06 80 SER A CA 1
ATOM 600 C C . SER A 1 80 ? 19.449 27.369 -29.336 1.00 67.06 80 SER A C 1
ATOM 602 O O . SER A 1 80 ? 18.336 26.927 -29.063 1.00 67.06 80 SER A O 1
ATOM 604 N N . GLY A 1 81 ? 20.213 27.978 -28.421 1.00 73.81 81 GLY A N 1
ATOM 605 C CA . GLY A 1 81 ? 19.845 28.085 -27.002 1.00 73.81 81 GLY A CA 1
ATOM 606 C C . GLY A 1 81 ? 19.655 26.734 -26.288 1.00 73.81 81 GLY A C 1
ATOM 607 O O . GLY A 1 81 ? 19.150 26.704 -25.168 1.00 73.81 81 GLY A O 1
ATOM 608 N N . LEU A 1 82 ? 20.034 25.616 -26.919 1.00 76.44 82 LEU A N 1
ATOM 609 C CA . LEU A 1 82 ? 19.846 24.261 -26.404 1.00 76.44 82 LEU A CA 1
ATOM 610 C C . LEU A 1 82 ? 21.067 23.839 -25.579 1.00 76.44 82 LEU A C 1
ATOM 612 O O . LEU A 1 82 ? 22.169 23.715 -26.108 1.00 76.44 82 LEU A O 1
ATOM 616 N N . ALA A 1 83 ? 20.869 23.574 -24.288 1.00 78.81 83 ALA A N 1
ATOM 617 C CA . ALA A 1 83 ? 21.917 23.082 -23.394 1.00 78.81 83 ALA A CA 1
ATOM 618 C C . ALA A 1 83 ? 21.726 21.584 -23.075 1.00 78.81 83 ALA A C 1
ATOM 620 O O . ALA A 1 83 ? 20.584 21.148 -22.891 1.00 78.81 83 ALA A O 1
ATOM 621 N N . PRO A 1 84 ? 22.806 20.782 -22.991 1.00 81.62 84 PRO A N 1
ATOM 622 C CA . PRO A 1 84 ? 22.726 19.393 -22.539 1.00 81.62 84 PRO A CA 1
ATOM 623 C C . PRO A 1 84 ? 22.158 19.274 -21.118 1.00 81.62 84 PRO A C 1
ATOM 625 O O . PRO A 1 84 ? 22.559 20.014 -20.222 1.00 81.62 84 PRO A O 1
ATOM 628 N N . ASP A 1 85 ? 21.269 18.302 -20.907 1.00 83.69 85 ASP A N 1
ATOM 629 C CA . ASP A 1 85 ? 20.667 18.027 -19.595 1.00 83.69 85 ASP A CA 1
ATOM 630 C C . ASP A 1 85 ? 21.645 17.239 -18.708 1.00 83.69 85 ASP A C 1
ATOM 632 O O . ASP A 1 85 ? 21.691 16.007 -18.735 1.00 83.69 85 ASP A O 1
ATOM 636 N N . VAL A 1 86 ? 22.472 17.962 -17.950 1.00 81.94 86 VAL A N 1
ATOM 637 C CA . VAL A 1 86 ? 23.534 17.381 -17.111 1.00 81.94 86 VAL A CA 1
ATOM 638 C C . VAL A 1 86 ? 22.974 16.385 -16.090 1.00 81.94 86 VAL A C 1
ATOM 640 O O . VAL A 1 86 ? 23.551 15.312 -15.909 1.00 81.94 86 VAL A O 1
ATOM 643 N N . GLU A 1 87 ? 21.841 16.702 -15.460 1.00 78.81 87 GLU A N 1
ATOM 644 C CA . GLU A 1 87 ? 21.219 15.855 -14.435 1.00 78.81 87 GLU A CA 1
ATOM 645 C C . GLU A 1 87 ? 20.743 14.527 -15.036 1.00 78.81 87 GLU A C 1
ATOM 647 O O . GLU A 1 87 ? 20.987 13.464 -14.460 1.00 78.81 87 GLU A O 1
ATOM 652 N N . TRP A 1 88 ? 20.173 14.556 -16.248 1.00 80.94 88 TRP A N 1
ATOM 653 C CA . TRP A 1 88 ? 19.781 13.340 -16.963 1.00 80.94 88 TRP A CA 1
ATOM 654 C C . TRP A 1 88 ? 20.972 12.422 -17.266 1.00 80.94 88 TRP A C 1
ATOM 656 O O . TRP A 1 88 ? 20.876 11.212 -17.047 1.00 80.94 88 TRP A O 1
ATOM 666 N N . TYR A 1 89 ? 22.103 12.959 -17.740 1.00 83.56 89 TYR A N 1
ATOM 667 C CA . TYR A 1 89 ? 23.288 12.140 -18.035 1.00 83.56 89 TYR A CA 1
ATOM 668 C C . TYR A 1 89 ? 23.922 11.563 -16.773 1.00 83.56 89 TYR A C 1
ATOM 670 O O . TYR A 1 89 ? 24.298 10.387 -16.767 1.00 83.56 89 TYR A O 1
ATOM 678 N N . ILE A 1 90 ? 24.001 12.346 -15.694 1.00 83.00 90 ILE A N 1
ATOM 679 C CA . ILE A 1 90 ? 24.487 11.837 -14.409 1.00 83.00 90 ILE A CA 1
ATOM 680 C C . ILE A 1 90 ? 23.579 10.693 -13.947 1.00 83.00 90 ILE A C 1
ATOM 682 O O . ILE A 1 90 ? 24.074 9.600 -13.692 1.00 83.00 90 ILE A O 1
ATOM 686 N N . ALA A 1 91 ? 22.261 10.892 -13.939 1.00 75.94 91 ALA A N 1
ATOM 687 C CA . ALA A 1 91 ? 21.292 9.903 -13.474 1.00 75.94 91 ALA A CA 1
ATOM 688 C C . ALA A 1 91 ? 21.219 8.633 -14.342 1.00 75.94 91 ALA A C 1
ATOM 690 O O . ALA A 1 91 ? 21.063 7.535 -13.817 1.00 75.94 91 ALA A O 1
ATOM 691 N N . LYS A 1 92 ? 21.277 8.754 -15.675 1.00 77.06 92 LYS A N 1
ATOM 692 C CA . LYS A 1 92 ? 21.004 7.632 -16.595 1.00 77.06 92 LYS A CA 1
ATOM 693 C C . LYS A 1 92 ? 22.232 7.008 -17.243 1.00 77.06 92 LYS A C 1
ATOM 695 O O . LYS A 1 92 ? 22.117 5.883 -17.718 1.00 77.06 92 LYS A O 1
ATOM 700 N N . GLN A 1 93 ? 23.370 7.697 -17.301 1.00 80.31 93 GLN A N 1
ATOM 701 C CA . GLN A 1 93 ? 24.577 7.189 -17.969 1.00 80.31 93 GLN A CA 1
ATOM 702 C C . GLN A 1 93 ? 25.747 6.993 -17.004 1.00 80.31 93 GLN A C 1
ATOM 704 O O . GLN A 1 93 ? 26.439 5.988 -17.111 1.00 80.31 93 GLN A O 1
ATOM 709 N N . ILE A 1 94 ? 25.965 7.914 -16.060 1.00 83.62 94 ILE A N 1
ATOM 710 C CA . ILE A 1 94 ? 27.123 7.859 -15.149 1.00 83.62 94 ILE A CA 1
ATOM 711 C C . ILE A 1 94 ? 26.799 7.065 -13.881 1.00 83.62 94 ILE A C 1
ATOM 713 O O . ILE A 1 94 ? 27.587 6.218 -13.465 1.00 83.62 94 ILE A O 1
ATOM 717 N N . PHE A 1 95 ? 25.636 7.310 -13.278 1.00 81.88 95 PHE A N 1
ATOM 718 C CA . PHE A 1 95 ? 25.243 6.683 -12.021 1.00 81.88 95 PHE A CA 1
ATOM 719 C C . PHE A 1 95 ? 25.099 5.156 -12.127 1.00 81.88 95 PHE A C 1
ATOM 721 O O . PHE A 1 95 ? 25.686 4.477 -11.288 1.00 81.88 95 PHE A O 1
ATOM 728 N N . PRO A 1 96 ? 24.429 4.571 -13.147 1.00 78.69 96 PRO A N 1
ATOM 729 C CA . PRO A 1 96 ? 24.230 3.120 -13.187 1.00 78.69 96 PRO A CA 1
ATOM 730 C C . PRO A 1 96 ? 25.538 2.300 -13.260 1.00 78.69 96 PRO A C 1
ATOM 732 O O . PRO A 1 96 ? 25.640 1.289 -12.562 1.00 78.69 96 PRO A O 1
ATOM 735 N N . PRO A 1 97 ? 26.571 2.702 -14.035 1.00 81.38 97 PRO A N 1
ATOM 736 C CA . PRO A 1 97 ? 27.887 2.064 -13.970 1.00 81.38 97 PRO A CA 1
ATOM 737 C C . PRO A 1 97 ? 28.609 2.242 -12.629 1.00 81.38 97 PRO A C 1
ATOM 739 O O . PRO A 1 97 ? 29.200 1.281 -12.142 1.00 81.38 97 PRO A O 1
ATOM 742 N N . VAL A 1 98 ? 28.569 3.440 -12.030 1.00 83.69 98 VAL A N 1
ATOM 743 C CA . VAL A 1 98 ? 29.211 3.711 -10.728 1.00 83.69 98 VAL A CA 1
ATOM 744 C C . VAL A 1 98 ? 28.567 2.868 -9.631 1.00 83.69 98 VAL A C 1
ATOM 746 O O . VAL A 1 98 ? 29.266 2.201 -8.876 1.00 83.69 98 VAL A O 1
ATOM 749 N N . GLU A 1 99 ? 27.237 2.831 -9.594 1.00 80.75 99 GLU A N 1
ATOM 750 C CA . GLU A 1 99 ? 26.467 1.997 -8.675 1.00 80.75 99 GLU A CA 1
ATOM 751 C C . GLU A 1 99 ? 26.840 0.519 -8.819 1.00 80.75 99 GLU A C 1
ATOM 753 O O . GLU A 1 99 ? 27.136 -0.131 -7.823 1.00 80.75 99 GLU A O 1
ATOM 758 N N . ARG A 1 100 ? 26.917 -0.002 -10.049 1.00 79.38 100 ARG A N 1
ATOM 759 C CA . ARG A 1 100 ? 27.285 -1.404 -10.302 1.00 79.38 100 ARG A CA 1
ATOM 760 C C . ARG A 1 100 ? 28.699 -1.749 -9.832 1.00 79.38 100 ARG A C 1
ATOM 762 O O . ARG A 1 100 ? 28.919 -2.848 -9.333 1.00 79.38 100 ARG A O 1
ATOM 769 N N . LEU A 1 101 ? 29.656 -0.839 -10.014 1.00 82.62 101 LEU A N 1
ATOM 770 C CA . LEU A 1 101 ? 31.039 -1.042 -9.572 1.00 82.62 101 LEU A CA 1
ATOM 771 C C . LEU A 1 101 ? 31.166 -0.977 -8.048 1.00 82.62 101 LEU A C 1
ATOM 773 O O . LEU A 1 101 ? 31.962 -1.711 -7.467 1.00 82.62 101 LEU A O 1
ATOM 777 N N . CYS A 1 102 ? 30.384 -0.109 -7.410 1.00 81.25 102 CYS A N 1
ATOM 778 C CA . CYS A 1 102 ? 30.448 0.109 -5.973 1.00 81.25 102 CYS A CA 1
ATOM 779 C C . CYS A 1 102 ? 29.495 -0.782 -5.163 1.00 81.25 102 CYS A C 1
ATOM 781 O O . CYS A 1 102 ? 29.690 -0.880 -3.960 1.00 81.25 102 CYS A O 1
ATOM 783 N N . ALA A 1 103 ? 28.526 -1.465 -5.787 1.00 74.56 103 ALA A N 1
ATOM 784 C CA . ALA A 1 103 ? 27.516 -2.285 -5.102 1.00 74.56 103 ALA A CA 1
ATOM 785 C C . ALA A 1 103 ? 28.113 -3.278 -4.087 1.00 74.56 103 ALA A C 1
ATOM 787 O O . ALA A 1 103 ? 27.597 -3.423 -2.986 1.00 74.56 103 ALA A O 1
ATOM 788 N N . ASN A 1 104 ? 29.256 -3.881 -4.423 1.00 72.81 104 ASN A N 1
ATOM 789 C CA . ASN A 1 104 ? 29.920 -4.898 -3.604 1.00 72.81 104 ASN A CA 1
ATOM 790 C C . ASN A 1 104 ? 30.978 -4.342 -2.626 1.00 72.81 104 ASN A C 1
ATOM 792 O O . ASN A 1 104 ? 31.709 -5.110 -1.998 1.00 72.81 104 ASN A O 1
ATOM 796 N N . ILE A 1 105 ? 31.110 -3.018 -2.500 1.00 80.62 105 ILE A N 1
ATOM 797 C CA . ILE A 1 105 ? 32.092 -2.394 -1.606 1.00 80.62 105 ILE A CA 1
ATOM 798 C C . ILE A 1 105 ? 31.441 -2.135 -0.245 1.00 80.62 105 ILE A C 1
ATOM 800 O O . ILE A 1 105 ? 30.573 -1.271 -0.098 1.00 80.62 105 ILE A O 1
ATOM 804 N N . VAL A 1 106 ? 31.904 -2.860 0.776 1.00 78.06 106 VAL A N 1
ATOM 805 C CA . VAL A 1 106 ? 31.432 -2.719 2.162 1.00 78.06 106 VAL A CA 1
ATOM 806 C C . VAL A 1 106 ? 31.588 -1.272 2.636 1.00 78.06 106 VAL A C 1
ATOM 808 O O . VAL A 1 106 ? 32.656 -0.676 2.508 1.00 78.06 106 VAL A O 1
ATOM 811 N N . GLY A 1 107 ? 30.520 -0.711 3.205 1.00 75.81 107 GLY A N 1
ATOM 812 C CA . GLY A 1 107 ? 30.504 0.662 3.715 1.00 75.81 107 GLY A CA 1
ATOM 813 C C . GLY A 1 107 ? 30.137 1.728 2.681 1.00 75.81 107 GLY A C 1
ATOM 814 O O . GLY A 1 107 ? 30.047 2.896 3.049 1.00 75.81 107 GLY A O 1
ATOM 815 N N . THR A 1 108 ? 29.875 1.355 1.424 1.00 76.38 108 THR A N 1
ATOM 816 C CA . THR A 1 108 ? 29.260 2.267 0.451 1.00 76.38 108 THR A CA 1
ATOM 817 C C . THR A 1 108 ? 27.745 2.099 0.428 1.00 76.38 108 THR A C 1
ATOM 819 O O . THR A 1 108 ? 27.217 0.991 0.480 1.00 76.38 108 THR A O 1
ATOM 822 N N . SER A 1 109 ? 27.030 3.221 0.360 1.00 75.94 109 SER A N 1
ATOM 823 C CA . SER A 1 109 ? 25.590 3.235 0.104 1.00 75.94 109 SER A CA 1
ATOM 824 C C . SER A 1 109 ? 25.304 4.009 -1.171 1.00 75.94 109 SER A C 1
ATOM 826 O O . SER A 1 109 ? 25.957 5.000 -1.495 1.00 75.94 109 SER A O 1
ATOM 828 N N . THR A 1 110 ? 24.282 3.588 -1.894 1.00 74.38 110 THR A N 1
ATOM 829 C CA . THR A 1 110 ? 23.854 4.251 -3.130 1.00 74.38 110 THR A CA 1
ATOM 830 C C . THR A 1 110 ? 23.364 5.672 -2.905 1.00 74.38 110 THR A C 1
ATOM 832 O O . THR A 1 110 ? 23.529 6.515 -3.780 1.00 74.38 110 THR A O 1
ATOM 835 N N . MET A 1 111 ? 22.847 5.966 -1.708 1.00 72.44 111 MET A N 1
ATOM 836 C CA . MET A 1 111 ? 22.514 7.325 -1.285 1.00 72.44 111 MET A CA 1
ATOM 837 C C . MET A 1 111 ? 23.762 8.204 -1.179 1.00 72.44 111 MET A C 1
ATOM 839 O O . MET A 1 111 ? 23.766 9.299 -1.731 1.00 72.44 111 MET A O 1
ATOM 843 N N . GLN A 1 112 ? 24.834 7.707 -0.552 1.00 79.31 112 GLN A N 1
ATOM 844 C CA . GLN A 1 112 ? 26.111 8.426 -0.493 1.00 79.31 112 GLN A CA 1
ATOM 845 C C . GLN A 1 112 ? 26.710 8.608 -1.892 1.00 79.31 112 GLN A C 1
ATOM 847 O O . GLN A 1 112 ? 27.182 9.691 -2.215 1.00 79.31 112 GLN A O 1
ATOM 852 N N . LEU A 1 113 ? 26.636 7.592 -2.760 1.00 81.88 113 LEU A N 1
ATOM 853 C CA . LEU A 1 113 ? 27.096 7.713 -4.150 1.00 81.88 113 LEU A CA 1
ATOM 854 C C . LEU A 1 113 ? 26.291 8.765 -4.932 1.00 81.88 113 LEU A C 1
ATOM 856 O O . LEU A 1 113 ? 26.868 9.530 -5.704 1.00 81.88 113 LEU A O 1
ATOM 860 N N . ALA A 1 114 ? 24.972 8.829 -4.725 1.00 80.81 114 ALA A N 1
ATOM 861 C CA . ALA A 1 114 ? 24.098 9.808 -5.371 1.00 80.81 114 ALA A CA 1
ATOM 862 C C . ALA A 1 114 ? 24.387 11.230 -4.878 1.00 80.81 114 ALA A C 1
ATOM 864 O O . ALA A 1 114 ? 24.451 12.156 -5.684 1.00 80.81 114 ALA A O 1
ATOM 865 N N . GLU A 1 115 ? 24.629 11.387 -3.576 1.00 82.69 115 GLU A N 1
ATOM 866 C CA . GLU A 1 115 ? 25.040 12.649 -2.964 1.00 82.69 115 GLU A CA 1
ATOM 867 C C . GLU A 1 115 ? 26.402 13.115 -3.500 1.00 82.69 115 GLU A C 1
ATOM 869 O O . GLU A 1 115 ? 26.536 14.265 -3.918 1.00 82.69 115 GLU A O 1
ATOM 874 N N . CYS A 1 116 ? 27.386 12.213 -3.605 1.00 82.88 116 CYS A N 1
ATOM 875 C CA . CYS A 1 116 ? 28.688 12.514 -4.205 1.00 82.88 116 CYS A CA 1
ATOM 876 C C . CYS A 1 116 ? 28.590 12.942 -5.679 1.00 82.88 116 CYS A C 1
ATOM 878 O O . CYS A 1 116 ? 29.421 13.720 -6.148 1.00 82.88 116 CYS A O 1
ATOM 880 N N . LEU A 1 117 ? 27.584 12.450 -6.410 1.00 82.25 117 LEU A N 1
ATOM 881 C CA . LEU A 1 117 ? 27.312 12.818 -7.803 1.00 82.25 117 LEU A CA 1
ATOM 882 C C . LEU A 1 117 ? 26.391 14.045 -7.940 1.00 82.25 117 LEU A C 1
ATOM 884 O O . LEU A 1 117 ? 26.133 14.484 -9.060 1.00 82.25 117 LEU A O 1
ATOM 888 N N . GLY A 1 118 ? 25.927 14.624 -6.826 1.00 78.69 118 GLY A N 1
ATOM 889 C CA . GLY A 1 118 ? 25.069 15.810 -6.810 1.00 78.69 118 GLY A CA 1
ATOM 890 C C . GLY A 1 118 ? 23.628 15.559 -7.264 1.00 78.69 118 GLY A C 1
ATOM 891 O O . GLY A 1 118 ? 22.956 16.499 -7.684 1.00 78.69 118 GLY A O 1
ATOM 892 N N . LEU A 1 119 ? 23.147 14.312 -7.207 1.00 76.38 119 LEU A N 1
ATOM 893 C CA . LEU A 1 119 ? 21.770 13.956 -7.558 1.00 76.38 119 LEU A CA 1
ATOM 894 C C . LEU A 1 119 ? 20.806 14.245 -6.398 1.00 76.38 119 LEU A C 1
ATOM 896 O O . LEU A 1 119 ? 21.101 13.982 -5.231 1.00 76.38 119 LEU A O 1
ATOM 900 N N . ASN A 1 120 ? 19.600 14.723 -6.715 1.00 67.38 120 ASN A N 1
ATOM 901 C CA . ASN A 1 120 ? 18.543 14.901 -5.720 1.00 67.38 120 ASN A CA 1
ATOM 902 C C . ASN A 1 120 ? 18.034 13.545 -5.196 1.00 67.38 120 ASN A C 1
ATOM 904 O O . ASN A 1 120 ? 17.216 12.879 -5.834 1.00 67.38 120 ASN A O 1
ATOM 908 N N . ILE A 1 121 ? 18.451 13.181 -3.979 1.00 58.66 121 ILE A N 1
ATOM 909 C CA . ILE A 1 121 ? 18.148 11.906 -3.298 1.00 58.66 121 ILE A CA 1
ATOM 910 C C . ILE A 1 121 ? 16.641 11.570 -3.321 1.00 58.66 121 ILE A C 1
ATOM 912 O O . ILE A 1 121 ? 16.255 10.429 -3.568 1.00 58.66 121 ILE A O 1
ATOM 916 N N . LYS A 1 122 ? 15.764 12.572 -3.152 1.00 58.97 122 LYS A N 1
ATOM 917 C CA . LYS A 1 122 ? 14.297 12.390 -3.130 1.00 58.97 122 LYS A CA 1
ATOM 918 C C . LYS A 1 122 ? 13.692 11.984 -4.479 1.00 58.97 122 LYS A C 1
ATOM 920 O O . LYS A 1 122 ? 12.692 11.272 -4.507 1.00 58.97 122 LYS A O 1
ATOM 925 N N . GLN A 1 123 ? 14.267 12.446 -5.589 1.00 58.03 123 GLN A N 1
ATOM 926 C CA . GLN A 1 123 ? 13.791 12.093 -6.932 1.00 58.03 123 GLN A CA 1
ATOM 927 C C . GLN A 1 123 ? 14.319 10.722 -7.370 1.00 58.03 123 GLN A C 1
ATOM 929 O O . GLN A 1 123 ? 13.687 10.038 -8.170 1.00 58.03 123 GLN A O 1
ATOM 934 N N . TYR A 1 124 ? 15.459 10.304 -6.817 1.00 54.16 124 TYR A N 1
ATOM 935 C CA . TYR A 1 124 ? 16.087 9.031 -7.147 1.00 54.16 124 TYR A CA 1
ATOM 936 C C . TYR A 1 124 ? 15.529 7.851 -6.331 1.00 54.16 124 TYR A C 1
ATOM 938 O O . TYR A 1 124 ? 15.417 6.746 -6.861 1.00 54.16 124 TYR A O 1
ATOM 946 N N . ASP A 1 125 ? 15.091 8.088 -5.085 1.00 52.78 125 ASP A N 1
ATOM 947 C CA . ASP A 1 125 ? 14.446 7.078 -4.223 1.00 52.78 125 ASP A CA 1
ATOM 948 C C . ASP A 1 125 ? 13.233 6.420 -4.916 1.00 52.78 125 ASP A C 1
ATOM 950 O O . ASP A 1 125 ? 13.104 5.197 -4.964 1.00 52.78 125 ASP A O 1
ATOM 954 N N . THR A 1 126 ? 12.391 7.210 -5.590 1.00 48.84 126 THR A N 1
ATOM 955 C CA . THR A 1 126 ? 11.197 6.696 -6.289 1.00 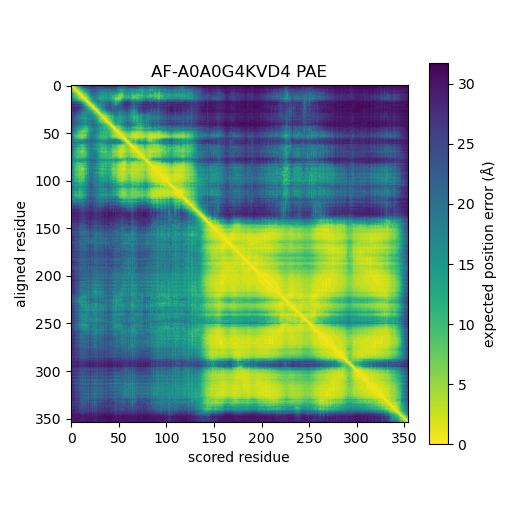48.84 126 THR A CA 1
ATOM 956 C C . THR A 1 126 ? 11.510 5.809 -7.496 1.00 48.84 126 THR A C 1
ATOM 958 O O . THR A 1 126 ? 10.695 4.952 -7.831 1.00 48.84 126 THR A O 1
ATOM 961 N N . SER A 1 127 ? 12.682 5.954 -8.127 1.00 50.41 127 SER A N 1
ATOM 962 C CA . SER A 1 127 ? 13.100 5.089 -9.241 1.00 50.41 127 SER A CA 1
ATOM 963 C C . SER A 1 127 ? 13.753 3.782 -8.773 1.00 50.41 127 SER A C 1
ATOM 965 O O . SER A 1 127 ? 13.909 2.879 -9.594 1.00 50.41 127 SER A O 1
ATOM 967 N N . ARG A 1 128 ? 14.153 3.680 -7.495 1.00 49.94 128 ARG A N 1
ATOM 968 C CA . ARG A 1 128 ? 15.013 2.606 -6.967 1.00 49.94 128 ARG A CA 1
ATOM 969 C C . ARG A 1 128 ? 14.285 1.569 -6.109 1.00 49.94 128 ARG A C 1
ATOM 971 O O . ARG A 1 128 ? 14.753 0.439 -6.014 1.00 49.94 128 ARG A O 1
ATOM 978 N N . ARG A 1 129 ? 13.110 1.881 -5.547 1.00 47.22 129 ARG A N 1
ATOM 979 C CA . ARG A 1 129 ? 12.343 0.966 -4.660 1.00 47.22 129 ARG A CA 1
ATOM 980 C C . ARG A 1 129 ? 11.890 -0.363 -5.281 1.00 47.22 129 ARG A C 1
ATOM 982 O O . ARG A 1 129 ? 11.232 -1.163 -4.628 1.00 47.22 129 ARG A O 1
ATOM 989 N N . HIS A 1 130 ? 12.235 -0.607 -6.535 1.00 45.44 130 HIS A N 1
ATOM 990 C CA . HIS A 1 130 ? 11.870 -1.795 -7.281 1.00 45.44 130 HIS A CA 1
ATOM 991 C C . HIS A 1 130 ? 13.023 -2.823 -7.399 1.00 45.44 130 HIS A C 1
ATOM 993 O O . HIS A 1 130 ? 12.789 -3.962 -7.808 1.00 45.44 130 HIS A O 1
ATOM 999 N N . ASP A 1 131 ? 14.253 -2.450 -7.025 1.00 43.81 131 ASP A N 1
ATOM 1000 C CA . ASP A 1 131 ? 15.475 -3.210 -7.347 1.00 43.81 131 ASP A CA 1
ATOM 1001 C C . ASP A 1 131 ? 16.111 -3.969 -6.158 1.00 43.81 131 ASP A C 1
ATOM 1003 O O . ASP A 1 131 ? 17.029 -4.767 -6.335 1.00 43.81 131 ASP A O 1
ATOM 1007 N N . ASP A 1 132 ? 15.608 -3.806 -4.927 1.00 42.69 132 ASP A N 1
ATOM 1008 C CA . ASP A 1 132 ? 16.297 -4.288 -3.710 1.00 42.69 132 ASP A CA 1
ATOM 1009 C C . ASP A 1 132 ? 16.087 -5.788 -3.406 1.00 42.69 132 ASP A C 1
ATOM 1011 O O . ASP A 1 132 ? 15.719 -6.185 -2.302 1.00 42.69 132 ASP A O 1
ATOM 1015 N N . GLY A 1 133 ? 16.277 -6.658 -4.401 1.00 43.34 133 GLY A N 1
ATOM 1016 C CA . GLY A 1 133 ? 16.106 -8.102 -4.230 1.00 43.34 133 GLY A CA 1
ATOM 1017 C C . GLY A 1 133 ? 17.265 -8.973 -4.712 1.00 43.34 133 GLY A C 1
ATOM 1018 O O . GLY A 1 133 ? 17.079 -10.190 -4.784 1.00 43.34 133 GLY A O 1
ATOM 1019 N N . VAL A 1 134 ? 18.404 -8.406 -5.126 1.00 42.12 134 VAL A N 1
ATOM 1020 C CA . VAL A 1 134 ? 19.518 -9.193 -5.698 1.00 42.12 134 VAL A CA 1
ATOM 1021 C C . VAL A 1 134 ? 20.619 -9.521 -4.678 1.00 42.12 134 VAL A C 1
ATOM 1023 O O . VAL A 1 134 ? 21.185 -10.601 -4.780 1.00 42.12 134 VAL A O 1
ATOM 1026 N N . GLU A 1 135 ? 20.884 -8.701 -3.657 1.00 42.47 135 GLU A N 1
ATOM 1027 C CA . GLU A 1 135 ? 22.099 -8.874 -2.826 1.00 42.47 135 GLU A CA 1
ATOM 1028 C C . GLU A 1 135 ? 21.853 -8.924 -1.310 1.00 42.47 135 GLU A C 1
ATOM 1030 O O . GLU A 1 135 ? 22.589 -8.346 -0.521 1.00 42.47 135 GLU A O 1
ATOM 1035 N N . LYS A 1 136 ? 20.819 -9.645 -0.867 1.00 42.62 136 LYS A N 1
ATOM 1036 C CA . LYS A 1 136 ? 20.610 -9.922 0.568 1.00 42.62 136 LYS A CA 1
ATOM 1037 C C . LYS A 1 136 ? 20.433 -11.408 0.886 1.00 42.62 136 LYS A C 1
ATOM 1039 O O . LYS A 1 136 ? 19.958 -11.745 1.955 1.00 42.62 136 LYS A O 1
ATOM 1044 N N . ASP A 1 137 ? 20.814 -12.321 -0.002 1.00 42.50 137 ASP A N 1
ATOM 1045 C CA . ASP A 1 137 ? 20.541 -13.761 0.180 1.00 42.50 137 ASP A CA 1
ATOM 1046 C C . ASP A 1 137 ? 21.585 -14.502 1.052 1.00 42.50 137 ASP A C 1
ATOM 1048 O O . ASP A 1 137 ? 21.456 -15.699 1.290 1.00 42.50 137 ASP A O 1
ATOM 1052 N N . MET A 1 138 ? 22.626 -13.813 1.546 1.00 40.12 138 MET A N 1
ATOM 1053 C CA . MET A 1 138 ? 23.686 -14.413 2.385 1.00 40.12 138 MET A CA 1
ATOM 1054 C C . MET A 1 138 ? 23.747 -13.881 3.825 1.00 40.12 138 MET A C 1
ATOM 1056 O O . MET A 1 138 ? 24.576 -14.344 4.608 1.00 40.12 138 MET A O 1
ATOM 1060 N N . GLU A 1 139 ? 22.867 -12.954 4.205 1.00 4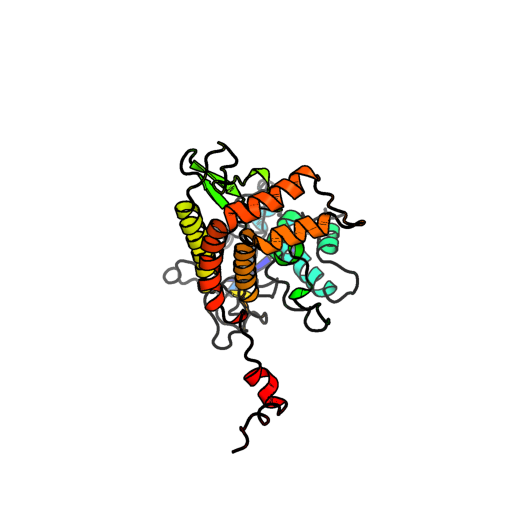2.28 139 GLU A N 1
ATOM 1061 C CA . GLU A 1 139 ? 22.736 -12.510 5.594 1.00 42.28 139 GLU A CA 1
ATOM 1062 C C . GLU A 1 139 ? 21.607 -13.281 6.280 1.00 42.28 139 GLU A C 1
ATOM 1064 O O . GLU A 1 139 ? 20.519 -13.454 5.727 1.00 42.28 139 GLU A O 1
ATOM 1069 N N . VAL A 1 140 ? 21.863 -13.756 7.502 1.00 44.09 140 VAL A N 1
ATOM 1070 C CA . VAL A 1 140 ? 20.821 -14.306 8.375 1.00 44.09 140 VAL A CA 1
ATOM 1071 C C . VAL A 1 140 ? 19.879 -13.158 8.722 1.00 44.09 140 VAL A C 1
ATOM 1073 O O . VAL A 1 140 ? 20.129 -12.394 9.653 1.00 44.09 140 VAL A O 1
ATOM 1076 N N . HIS A 1 141 ? 18.815 -13.000 7.937 1.00 49.91 141 HIS A N 1
ATOM 1077 C CA . HIS A 1 141 ? 17.796 -12.001 8.226 1.00 49.91 141 HIS A CA 1
ATOM 1078 C C . HIS A 1 141 ? 17.113 -12.342 9.545 1.00 49.91 141 HIS A C 1
ATOM 1080 O O . HIS A 1 141 ? 16.774 -13.512 9.769 1.00 49.91 141 HIS A O 1
ATOM 1086 N N . PRO A 1 142 ? 16.843 -11.338 10.397 1.00 56.03 142 PRO A N 1
ATOM 1087 C CA . PRO A 1 142 ? 15.853 -11.490 11.446 1.00 56.03 142 PRO A CA 1
ATOM 1088 C C . PRO A 1 142 ? 14.587 -12.091 10.838 1.00 56.03 142 PRO A C 1
ATOM 1090 O O . PRO A 1 142 ? 14.186 -11.733 9.724 1.00 56.03 142 PRO A O 1
ATOM 1093 N N . LEU A 1 143 ? 13.959 -13.019 11.561 1.00 62.59 143 LEU A N 1
ATOM 1094 C CA . LEU A 1 143 ? 12.669 -13.565 11.146 1.00 62.59 143 LEU A CA 1
ATOM 1095 C C . LEU A 1 143 ? 11.721 -12.396 10.844 1.00 62.59 143 LEU A C 1
ATOM 1097 O O . LEU A 1 143 ? 11.762 -11.383 11.538 1.00 62.59 143 LEU A O 1
ATOM 1101 N N . GLU A 1 144 ? 10.842 -12.515 9.844 1.00 62.84 144 GLU A N 1
ATOM 1102 C CA . GLU A 1 144 ? 9.928 -11.409 9.489 1.00 62.84 144 GLU A CA 1
ATOM 1103 C C . GLU A 1 144 ? 9.059 -10.952 10.683 1.00 62.84 144 GLU A C 1
ATOM 1105 O O . GLU A 1 144 ? 8.579 -9.822 10.698 1.00 62.84 144 GLU A O 1
ATOM 1110 N N . SER A 1 145 ? 8.896 -11.806 11.699 1.00 62.44 145 SER A N 1
ATOM 1111 C CA . SER A 1 145 ? 8.242 -11.512 12.980 1.00 62.44 145 SER A CA 1
ATOM 1112 C C . SER A 1 145 ? 9.031 -10.589 13.917 1.00 62.44 145 SER A C 1
ATOM 1114 O O . SER A 1 145 ? 8.446 -10.035 14.841 1.00 62.44 145 SER A O 1
ATOM 1116 N N . GLN A 1 146 ? 10.337 -10.438 13.707 1.00 70.62 146 GLN A N 1
ATOM 1117 C CA . GLN A 1 146 ? 11.243 -9.608 14.508 1.00 70.62 146 GLN A CA 1
ATOM 1118 C C . GLN A 1 146 ? 11.468 -8.221 13.892 1.00 70.62 146 GLN A C 1
ATOM 1120 O O . GLN A 1 146 ? 12.052 -7.354 14.537 1.00 70.62 146 GLN A O 1
ATOM 1125 N N . ILE A 1 147 ? 11.010 -7.998 12.655 1.00 77.19 147 ILE A N 1
ATOM 1126 C CA . ILE A 1 147 ? 11.089 -6.692 11.998 1.00 77.19 147 ILE A CA 1
ATOM 1127 C C . ILE A 1 147 ? 10.002 -5.790 12.597 1.00 77.19 147 ILE A C 1
ATOM 1129 O O . ILE A 1 147 ? 8.831 -6.189 12.612 1.00 77.19 147 ILE A O 1
ATOM 1133 N N . PRO A 1 148 ? 10.346 -4.581 13.069 1.00 80.94 148 PRO A N 1
ATOM 1134 C CA . PRO A 1 148 ? 9.365 -3.690 13.661 1.00 80.94 148 PRO A CA 1
ATOM 1135 C C . PRO A 1 148 ? 8.370 -3.190 12.595 1.00 80.94 148 PRO A C 1
ATOM 1137 O O . PRO A 1 148 ? 8.665 -3.124 11.395 1.00 80.94 148 PRO A O 1
ATOM 1140 N N . ASP A 1 149 ? 7.131 -2.925 13.024 1.00 82.94 149 ASP A N 1
ATOM 1141 C CA . ASP A 1 149 ? 6.005 -2.638 12.120 1.00 82.94 149 ASP A CA 1
ATOM 1142 C C . ASP A 1 149 ? 6.239 -1.387 11.252 1.00 82.94 149 ASP A C 1
ATOM 1144 O O . ASP A 1 149 ? 5.781 -1.339 10.113 1.00 82.94 149 ASP A O 1
ATOM 1148 N N . ASP A 1 150 ? 6.931 -0.381 11.781 1.00 81.12 150 ASP A N 1
ATOM 1149 C CA . ASP A 1 150 ? 7.271 0.873 11.102 1.00 81.12 150 ASP A CA 1
ATOM 1150 C C . ASP A 1 150 ? 8.139 0.632 9.860 1.00 81.12 150 ASP A C 1
ATOM 1152 O O . ASP A 1 150 ? 7.831 1.149 8.784 1.00 81.12 150 ASP A O 1
ATOM 1156 N N . VAL A 1 151 ? 9.153 -0.230 9.978 1.00 84.94 151 VAL A N 1
ATOM 1157 C CA . VAL A 1 151 ? 10.008 -0.636 8.857 1.00 84.94 151 VAL A CA 1
ATOM 1158 C C . VAL A 1 151 ? 9.249 -1.577 7.926 1.00 84.94 151 VAL A C 1
ATOM 1160 O O . VAL A 1 151 ? 9.276 -1.415 6.706 1.00 84.94 151 VAL A O 1
ATOM 1163 N N . ARG A 1 152 ? 8.516 -2.549 8.482 1.00 86.19 152 ARG A N 1
ATOM 1164 C CA . ARG A 1 152 ? 7.801 -3.557 7.686 1.00 86.19 152 ARG A CA 1
ATOM 1165 C C . ARG A 1 152 ? 6.714 -2.955 6.796 1.00 86.19 152 ARG A C 1
ATOM 1167 O O . ARG A 1 152 ? 6.468 -3.462 5.699 1.00 86.19 152 ARG A O 1
ATOM 1174 N N . PHE A 1 153 ? 6.051 -1.904 7.269 1.00 90.75 153 PHE A N 1
ATOM 1175 C CA . PHE A 1 153 ? 4.950 -1.244 6.571 1.00 90.75 153 PHE A CA 1
ATOM 1176 C C . PHE A 1 153 ? 5.349 0.058 5.869 1.00 90.75 153 PHE A C 1
ATOM 1178 O O . PHE A 1 153 ? 4.472 0.746 5.345 1.00 90.75 153 PHE A O 1
ATOM 1185 N N . ALA A 1 154 ? 6.642 0.393 5.814 1.00 87.88 154 ALA A N 1
ATOM 1186 C CA . ALA A 1 154 ? 7.134 1.632 5.212 1.00 87.88 154 ALA A CA 1
ATOM 1187 C C . ALA A 1 154 ? 6.675 1.816 3.752 1.00 87.88 154 ALA A C 1
ATOM 1189 O O . ALA A 1 154 ? 6.254 2.909 3.370 1.00 87.88 154 ALA A O 1
ATOM 1190 N N . ASP A 1 155 ? 6.683 0.737 2.964 1.00 86.69 155 ASP A N 1
ATOM 1191 C CA . ASP A 1 155 ? 6.293 0.745 1.546 1.00 86.69 155 ASP A CA 1
ATOM 1192 C C . ASP A 1 155 ? 4.802 0.452 1.303 1.00 86.69 155 ASP A C 1
ATOM 1194 O O . ASP A 1 155 ? 4.341 0.417 0.159 1.00 86.69 155 ASP A O 1
ATOM 1198 N N . CYS A 1 156 ? 4.018 0.229 2.363 1.00 93.94 156 CYS A N 1
ATOM 1199 C CA . CYS A 1 156 ? 2.589 -0.033 2.225 1.00 93.94 156 CYS A CA 1
ATOM 1200 C C . CYS A 1 156 ? 1.827 1.249 1.859 1.00 93.94 156 CYS A C 1
ATOM 1202 O O . CYS A 1 156 ? 2.047 2.334 2.400 1.00 93.94 156 CYS A O 1
ATOM 1204 N N . THR A 1 157 ? 0.852 1.112 0.963 1.00 94.44 157 THR A N 1
ATOM 1205 C CA . THR A 1 157 ? -0.097 2.179 0.645 1.00 94.44 157 THR A CA 1
ATOM 1206 C C . THR A 1 157 ? -1.006 2.420 1.846 1.00 94.44 157 THR A C 1
ATOM 1208 O O . THR A 1 157 ? -1.680 1.500 2.319 1.00 94.44 157 THR A O 1
ATOM 1211 N N . ARG A 1 158 ? -1.053 3.668 2.317 1.00 95.62 158 ARG A N 1
ATOM 1212 C CA . ARG A 1 158 ? -1.856 4.060 3.479 1.00 95.62 158 ARG A CA 1
ATOM 1213 C C . ARG A 1 158 ? -3.352 4.034 3.175 1.00 95.62 158 ARG A C 1
ATOM 1215 O O . ARG A 1 158 ? -3.786 4.379 2.073 1.00 95.62 158 ARG A O 1
ATOM 1222 N N . LEU A 1 159 ? -4.155 3.633 4.161 1.00 96.38 159 LEU A N 1
ATOM 1223 C CA . LEU A 1 159 ? -5.606 3.554 4.007 1.00 96.38 159 LEU A CA 1
ATOM 1224 C C . LEU A 1 159 ? -6.231 4.953 4.083 1.00 96.38 159 LEU A C 1
ATOM 1226 O O . LEU A 1 159 ? -6.171 5.615 5.116 1.00 96.38 159 LEU A O 1
ATOM 1230 N N . SER A 1 160 ? -6.891 5.386 3.009 1.00 96.31 160 SER A N 1
ATOM 1231 C CA . SER A 1 160 ? -7.647 6.642 2.982 1.00 96.31 160 SER A CA 1
ATOM 1232 C C . SER A 1 160 ? -9.145 6.379 3.121 1.00 96.31 160 SER A C 1
ATOM 1234 O O . SER A 1 160 ? -9.717 5.599 2.360 1.00 96.31 160 SER A O 1
ATOM 1236 N N . LEU A 1 161 ? -9.789 7.045 4.081 1.00 96.25 161 LEU A N 1
ATOM 1237 C CA . LEU A 1 161 ? -11.230 6.970 4.306 1.00 96.25 161 LEU A CA 1
ATOM 1238 C C . LEU A 1 161 ? -11.897 8.279 3.888 1.00 96.25 161 LEU A C 1
ATOM 1240 O O . LEU A 1 161 ? -11.562 9.356 4.380 1.00 96.25 161 LEU A O 1
ATOM 1244 N N . ARG A 1 162 ? -12.893 8.177 3.011 1.00 96.50 162 ARG A N 1
ATOM 1245 C CA . ARG A 1 162 ? -13.741 9.274 2.554 1.00 96.50 162 ARG A CA 1
ATOM 1246 C C . ARG A 1 162 ? -14.982 9.407 3.426 1.00 96.50 162 ARG A C 1
ATOM 1248 O O . ARG A 1 162 ? -15.761 8.466 3.594 1.00 96.50 162 ARG A O 1
ATOM 1255 N N . CYS A 1 163 ? -15.217 10.615 3.924 1.00 96.31 163 CYS A N 1
ATOM 1256 C CA . CYS A 1 163 ? -16.434 10.947 4.652 1.00 96.31 163 CYS A CA 1
ATOM 1257 C C . CYS A 1 163 ? -17.608 11.167 3.688 1.00 96.31 163 CYS A C 1
ATOM 1259 O O . CYS A 1 163 ? -17.470 11.853 2.676 1.00 96.31 163 CYS A O 1
ATOM 1261 N N . ARG A 1 164 ? -18.792 10.634 4.008 1.00 93.81 164 ARG A N 1
ATOM 1262 C CA . ARG A 1 164 ? -20.008 10.847 3.198 1.00 93.81 164 ARG A CA 1
ATOM 1263 C C . ARG A 1 164 ? -20.657 12.214 3.449 1.00 93.81 164 ARG A C 1
ATOM 1265 O O . ARG A 1 164 ? -21.302 12.727 2.543 1.00 93.81 164 ARG A O 1
ATOM 1272 N N . THR A 1 165 ? -20.423 12.817 4.616 1.00 94.31 165 THR A N 1
ATOM 1273 C CA . THR A 1 165 ? -20.959 14.134 4.997 1.00 94.31 165 THR A CA 1
ATOM 1274 C C . THR A 1 165 ? -20.196 15.269 4.315 1.00 94.31 165 THR A C 1
ATOM 1276 O O . THR A 1 165 ? -20.773 16.014 3.530 1.00 94.31 165 THR A O 1
ATOM 1279 N N . CYS A 1 166 ? -18.882 15.382 4.545 1.00 95.25 166 CYS A N 1
ATOM 1280 C CA . CYS A 1 166 ? -18.072 16.480 3.999 1.00 95.25 166 CYS A CA 1
ATOM 1281 C C . CYS A 1 166 ? -17.338 16.135 2.690 1.00 95.25 166 CYS A C 1
ATOM 1283 O O . CYS A 1 166 ? -16.670 16.995 2.122 1.00 95.25 166 CYS A O 1
ATOM 1285 N N . LYS A 1 167 ? -17.434 14.885 2.209 1.00 95.06 167 LYS A N 1
ATOM 1286 C CA . LYS A 1 167 ? -16.821 14.362 0.966 1.00 95.06 167 LYS A CA 1
ATOM 1287 C C . LYS A 1 167 ? -15.289 14.363 0.904 1.00 95.06 167 LYS A C 1
ATOM 1289 O O . LYS A 1 167 ? -14.757 13.853 -0.084 1.00 95.06 167 LYS A O 1
ATOM 1294 N N . LYS A 1 168 ? -14.606 14.873 1.931 1.00 95.56 168 LYS A N 1
ATOM 1295 C CA . LYS A 1 168 ? -13.145 14.859 2.066 1.00 95.56 168 LYS A CA 1
ATOM 1296 C C . LYS A 1 168 ? -12.642 13.471 2.478 1.00 95.56 168 LYS A C 1
ATOM 1298 O O . LYS A 1 168 ? -13.355 12.733 3.168 1.00 95.56 168 LYS A O 1
ATOM 1303 N N . SER A 1 169 ? -11.426 13.140 2.056 1.00 95.44 169 SER A N 1
ATOM 1304 C CA . SER A 1 169 ? -10.743 11.884 2.379 1.00 95.44 169 SER A CA 1
ATOM 1305 C C . SER A 1 169 ? -9.540 12.152 3.272 1.00 95.44 169 SER A C 1
ATOM 1307 O O . SER A 1 169 ? -8.813 13.111 3.028 1.00 95.44 169 SER A O 1
ATOM 1309 N N . SER A 1 170 ? -9.315 11.303 4.272 1.00 94.69 170 SER A N 1
ATOM 1310 C CA . SER A 1 170 ? -8.168 11.415 5.177 1.00 94.69 170 SER A CA 1
ATOM 1311 C C . SER A 1 170 ? -7.572 10.050 5.515 1.00 94.69 170 SER A C 1
ATOM 1313 O O . SER A 1 170 ? -8.272 9.032 5.532 1.00 94.69 170 SER A O 1
ATOM 1315 N N . VAL A 1 171 ? -6.264 10.025 5.776 1.00 96.06 171 VAL A N 1
ATOM 1316 C CA . VAL A 1 171 ? -5.505 8.798 6.057 1.00 96.06 171 VAL A CA 1
ATOM 1317 C C . VAL A 1 171 ? -5.786 8.297 7.469 1.00 96.06 171 VAL A C 1
ATOM 1319 O O . VAL A 1 171 ? -5.721 9.069 8.427 1.00 96.06 171 VAL A O 1
ATOM 1322 N N . PHE A 1 172 ? -6.135 7.018 7.600 1.00 95.50 172 PHE A N 1
ATOM 1323 C CA . PHE A 1 172 ? -6.398 6.348 8.872 1.00 95.50 172 PHE A CA 1
ATOM 1324 C C . PHE A 1 172 ? -5.253 5.398 9.218 1.00 95.50 172 PHE A C 1
ATOM 1326 O O . PHE A 1 172 ? -5.015 4.442 8.487 1.00 95.50 172 PHE A O 1
ATOM 1333 N N . GLU A 1 173 ? -4.585 5.655 10.344 1.00 92.56 173 GLU A N 1
ATOM 1334 C CA . GLU A 1 173 ? -3.420 4.881 10.817 1.00 92.56 173 GLU A CA 1
ATOM 1335 C C . GLU A 1 173 ? -3.740 4.001 12.043 1.00 92.56 173 GLU A C 1
ATOM 1337 O O . GLU A 1 173 ? -2.845 3.470 12.692 1.00 92.56 173 GLU A O 1
ATOM 1342 N N . GLY A 1 174 ? -5.025 3.811 12.357 1.00 92.69 174 GLY A N 1
ATOM 1343 C CA . GLY A 1 174 ? -5.467 2.956 13.460 1.00 92.69 174 GLY A CA 1
ATOM 1344 C C . GLY A 1 174 ? -5.636 3.686 14.795 1.00 92.69 174 GLY A C 1
ATOM 1345 O O . GLY A 1 174 ? -5.358 4.879 14.930 1.00 92.69 174 GLY A O 1
ATOM 1346 N N . LEU A 1 175 ? -6.131 2.946 15.793 1.00 92.12 175 LEU A N 1
ATOM 1347 C CA . LEU A 1 175 ? -6.504 3.485 17.108 1.00 92.12 175 LEU A CA 1
ATOM 1348 C C . LEU A 1 175 ? -5.303 3.999 17.915 1.00 92.12 175 LEU A C 1
ATOM 1350 O O . LEU A 1 175 ? -5.414 5.029 18.568 1.00 92.12 175 LEU A O 1
ATOM 1354 N N . TYR A 1 176 ? -4.170 3.293 17.861 1.00 89.81 176 TYR A N 1
ATOM 1355 C CA . TYR A 1 176 ? -2.971 3.649 18.627 1.00 89.81 176 TYR A CA 1
ATOM 1356 C C . TYR A 1 176 ? -2.358 4.973 18.151 1.00 89.81 176 TYR A C 1
ATOM 1358 O O . TYR A 1 176 ? -2.065 5.845 18.960 1.00 89.81 176 TYR A O 1
ATOM 1366 N N . SER A 1 177 ? -2.217 5.150 16.834 1.00 88.88 177 SER A N 1
ATOM 1367 C CA . SER A 1 177 ? -1.604 6.350 16.252 1.00 88.88 177 SER A CA 1
ATOM 1368 C C . SER A 1 177 ? -2.550 7.553 16.189 1.00 88.88 177 SER A C 1
ATOM 1370 O O . SER A 1 177 ? -2.087 8.689 16.167 1.00 88.88 177 SER A O 1
ATOM 1372 N N . GLN A 1 178 ? -3.868 7.334 16.117 1.00 88.94 178 GLN A N 1
ATOM 1373 C CA . GLN A 1 178 ? -4.868 8.404 16.014 1.00 88.94 178 GLN A CA 1
ATOM 1374 C C . GLN A 1 178 ? -6.042 8.182 16.992 1.00 88.94 178 GLN A C 1
ATOM 1376 O O . GLN A 1 178 ? -7.173 7.954 16.547 1.00 88.94 178 GLN A O 1
ATOM 1381 N N . PRO A 1 179 ? -5.828 8.285 18.320 1.00 85.88 179 PRO A N 1
ATOM 1382 C CA . PRO A 1 179 ? -6.886 8.048 19.309 1.00 85.88 179 PRO A CA 1
ATOM 1383 C C . PRO A 1 179 ? -8.048 9.047 19.183 1.00 85.88 179 PRO A C 1
ATOM 1385 O O . PRO A 1 179 ? -9.208 8.678 19.345 1.00 85.88 179 PRO A O 1
ATOM 1388 N N . THR A 1 180 ? -7.771 10.292 18.784 1.00 88.81 180 THR A N 1
ATOM 1389 C CA . THR A 1 180 ? -8.781 11.349 18.575 1.00 88.81 180 THR A CA 1
ATOM 1390 C C . THR A 1 180 ? -9.689 11.109 17.365 1.00 88.81 180 THR A C 1
ATOM 1392 O O . THR A 1 180 ? -10.765 11.699 17.266 1.00 88.81 180 THR A O 1
ATOM 1395 N N . ARG A 1 181 ? -9.294 10.223 16.441 1.00 91.00 181 ARG A N 1
ATOM 1396 C CA . ARG A 1 181 ? -10.088 9.833 15.263 1.00 91.00 181 ARG A CA 1
ATOM 1397 C C . ARG A 1 181 ? -11.071 8.705 15.549 1.00 91.00 181 ARG A C 1
ATOM 1399 O O . ARG A 1 181 ? -11.748 8.257 14.623 1.00 91.00 181 ARG A O 1
ATOM 1406 N N . VAL A 1 182 ? -11.179 8.236 16.788 1.00 93.75 182 VAL A N 1
ATOM 1407 C CA . VAL A 1 182 ? -12.087 7.155 17.169 1.00 93.75 182 VAL A CA 1
ATOM 1408 C C . VAL A 1 182 ? -12.929 7.597 18.360 1.00 93.75 182 VAL A C 1
ATOM 1410 O O . VAL A 1 182 ? -12.429 8.096 19.356 1.00 93.75 182 VAL A O 1
ATOM 1413 N N . SER A 1 183 ? -14.237 7.400 18.252 1.00 93.69 183 SER A N 1
ATOM 1414 C CA . SER A 1 183 ? -15.193 7.585 19.347 1.00 93.69 183 SER A CA 1
ATOM 1415 C C . SER A 1 183 ? -15.798 6.235 19.746 1.00 93.69 183 SER A C 1
ATOM 1417 O O . SER A 1 183 ? -15.653 5.260 18.999 1.00 93.69 183 SER A O 1
ATOM 1419 N N . PRO A 1 184 ? -16.557 6.145 20.853 1.00 92.38 184 PRO A N 1
ATOM 1420 C CA . PRO A 1 184 ? -17.289 4.922 21.199 1.00 92.38 184 PRO A CA 1
ATOM 1421 C C . PRO A 1 184 ? -18.288 4.472 20.115 1.00 92.38 184 PRO A C 1
ATOM 1423 O O . PRO A 1 184 ? -18.662 3.303 20.046 1.00 92.38 184 PRO A O 1
ATOM 1426 N N . ALA A 1 185 ? -18.720 5.390 19.243 1.00 90.88 185 ALA A N 1
ATOM 1427 C CA . ALA A 1 185 ? -19.626 5.099 18.135 1.00 90.88 185 ALA A CA 1
ATOM 1428 C C . ALA A 1 185 ? -18.910 4.612 16.857 1.00 90.88 185 ALA A C 1
ATOM 1430 O O . ALA A 1 185 ? -19.575 4.094 15.956 1.00 90.88 185 ALA A O 1
ATOM 1431 N N . GLY A 1 186 ? -17.583 4.757 16.762 1.00 92.81 186 GLY A N 1
ATOM 1432 C CA . GLY A 1 186 ? -16.786 4.382 15.593 1.00 92.81 186 GLY A CA 1
ATOM 1433 C C . GLY A 1 186 ? -15.794 5.458 15.149 1.00 92.81 186 GLY A C 1
ATOM 1434 O O . GLY A 1 186 ? -15.509 6.416 15.872 1.00 92.81 186 GLY A O 1
ATOM 1435 N N . VAL A 1 187 ? -15.273 5.290 13.930 1.00 95.44 187 VAL A N 1
ATOM 1436 C CA . VAL A 1 187 ? -14.272 6.183 13.323 1.00 95.44 187 VAL A CA 1
ATOM 1437 C C . VAL A 1 187 ? -14.885 7.544 12.997 1.00 95.44 187 VAL A C 1
ATOM 1439 O O . VAL A 1 187 ? -15.957 7.628 12.397 1.00 95.44 187 VAL A O 1
ATOM 1442 N N . LEU A 1 188 ? -14.178 8.610 13.349 1.00 96.12 188 LEU A N 1
ATOM 1443 C CA . LEU A 1 188 ? -14.543 9.994 13.089 1.00 96.12 188 LEU A CA 1
ATOM 1444 C C . LEU A 1 188 ? -13.868 10.522 11.818 1.00 96.12 188 LEU A C 1
ATOM 1446 O O . LEU A 1 188 ? -12.735 10.176 11.458 1.00 96.12 188 LEU A O 1
ATOM 1450 N N . CYS A 1 189 ? -14.574 11.409 11.124 1.00 95.19 189 CYS A N 1
ATOM 1451 C CA . CYS A 1 189 ? -13.991 12.198 10.054 1.00 95.19 189 CYS A CA 1
ATOM 1452 C C . CYS A 1 189 ? -13.078 13.283 10.629 1.00 95.19 189 CYS A C 1
ATOM 1454 O O . CYS A 1 189 ? -13.528 14.126 11.399 1.00 95.19 189 CYS A O 1
ATOM 1456 N N . ASP A 1 190 ? -11.845 13.323 10.133 1.00 93.19 190 ASP A N 1
ATOM 1457 C CA . ASP A 1 190 ? -10.820 14.299 10.516 1.00 93.19 190 ASP A CA 1
ATOM 1458 C C . ASP A 1 190 ? -11.249 15.767 10.315 1.00 93.19 190 ASP A C 1
ATOM 1460 O O . ASP A 1 190 ? -10.898 16.650 11.084 1.00 93.19 190 ASP A O 1
ATOM 1464 N N . HIS A 1 191 ? -12.072 16.042 9.298 1.00 93.50 191 HIS A N 1
ATOM 1465 C CA . HIS A 1 191 ? -12.411 17.418 8.918 1.00 93.50 191 HIS A CA 1
ATOM 1466 C C . HIS A 1 191 ? -13.718 17.956 9.499 1.00 93.50 191 HIS A C 1
ATOM 1468 O O .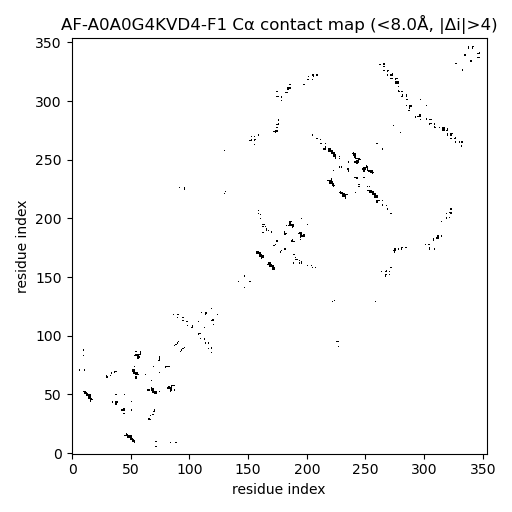 HIS A 1 191 ? -13.915 19.166 9.506 1.00 93.50 191 HIS A O 1
ATOM 1474 N N . CYS A 1 192 ? -14.664 17.087 9.856 1.00 93.88 192 CYS A N 1
ATOM 1475 C CA . CYS A 1 192 ? -15.998 17.524 10.289 1.00 93.88 192 CYS A CA 1
ATOM 1476 C C . CYS A 1 192 ? -16.498 16.829 11.555 1.00 93.88 192 CYS A C 1
ATOM 1478 O O . CYS A 1 192 ? -17.628 17.073 11.959 1.00 93.88 192 CYS A O 1
ATOM 1480 N N . GLY A 1 193 ? -15.710 15.922 12.143 1.00 93.44 193 GLY A N 1
ATOM 1481 C CA . GLY A 1 193 ? -16.084 15.188 13.353 1.00 93.44 193 GLY A CA 1
ATOM 1482 C C . GLY A 1 193 ? -17.244 14.203 13.180 1.00 93.44 193 GLY A C 1
ATOM 1483 O O . GLY A 1 193 ? -17.590 13.507 14.126 1.00 93.44 193 GLY A O 1
ATOM 1484 N N . ALA A 1 194 ? -17.850 14.100 11.992 1.00 94.88 194 ALA A N 1
ATOM 1485 C CA . ALA A 1 194 ? -18.942 13.162 11.753 1.00 94.88 194 ALA A CA 1
ATOM 1486 C C . ALA A 1 194 ? -18.457 11.709 11.861 1.00 94.88 194 ALA A C 1
ATOM 1488 O O . ALA A 1 194 ? -17.405 11.355 11.318 1.00 94.88 194 ALA A O 1
ATOM 1489 N N . THR A 1 195 ? -19.255 10.857 12.503 1.00 95.56 195 THR A N 1
ATOM 1490 C CA . THR A 1 195 ? -19.012 9.414 12.570 1.00 95.56 195 THR A CA 1
ATOM 1491 C C . THR A 1 195 ? -19.184 8.789 11.185 1.00 95.56 195 THR A C 1
ATOM 1493 O O . THR A 1 195 ? -20.191 8.974 10.497 1.00 95.56 195 THR A O 1
ATOM 1496 N N . ILE A 1 196 ? -18.176 8.047 10.736 1.00 95.38 196 ILE A N 1
ATOM 1497 C CA . ILE A 1 196 ? -18.234 7.310 9.477 1.00 95.38 196 ILE A CA 1
ATOM 1498 C C . ILE A 1 196 ? -18.998 6.014 9.740 1.00 95.38 196 ILE A C 1
ATOM 1500 O O . ILE A 1 196 ? -18.613 5.215 10.592 1.00 95.38 196 ILE A O 1
ATOM 1504 N N . ASN A 1 197 ? -20.078 5.794 8.987 1.00 94.69 197 ASN A N 1
ATOM 1505 C CA . ASN A 1 197 ? -20.869 4.570 9.091 1.00 94.69 197 ASN A CA 1
ATOM 1506 C C . ASN A 1 197 ? -19.957 3.331 8.905 1.00 94.69 197 ASN A C 1
ATOM 1508 O O . ASN A 1 197 ? -19.267 3.264 7.880 1.00 94.69 197 ASN A O 1
ATOM 1512 N N . PRO A 1 198 ? -19.976 2.343 9.824 1.00 92.94 198 PRO A N 1
ATOM 1513 C CA . PRO A 1 198 ? -19.178 1.121 9.714 1.00 92.94 198 PRO A CA 1
ATOM 1514 C C . PRO A 1 198 ? -19.312 0.404 8.366 1.00 92.94 198 PRO A C 1
ATOM 1516 O O . PRO A 1 198 ? -18.316 -0.066 7.826 1.00 92.94 198 PRO A O 1
ATOM 1519 N N . LEU A 1 199 ? -20.504 0.394 7.759 1.00 94.88 199 LEU A N 1
ATOM 1520 C CA . LEU A 1 199 ? -20.705 -0.200 6.432 1.00 94.88 199 LEU A CA 1
ATOM 1521 C C . LEU A 1 199 ? -19.911 0.540 5.344 1.00 94.88 199 LEU A C 1
ATOM 1523 O O . LEU A 1 199 ? -19.347 -0.073 4.440 1.00 94.88 199 LEU A O 1
ATOM 1527 N N . SER A 1 200 ? -19.823 1.869 5.453 1.00 96.06 200 SER A N 1
ATOM 1528 C CA . SER A 1 200 ? -19.004 2.685 4.554 1.00 96.06 200 SER A CA 1
ATOM 1529 C C . SER A 1 200 ? -17.515 2.436 4.775 1.00 96.06 200 SER A C 1
ATOM 1531 O O . SER A 1 200 ? -16.752 2.545 3.820 1.00 96.06 200 SER A O 1
ATOM 1533 N N . VAL A 1 201 ? -17.083 2.141 6.004 1.00 96.50 201 VAL A N 1
ATOM 1534 C CA . VAL A 1 201 ? -15.689 1.769 6.294 1.00 96.50 201 VAL A CA 1
ATOM 1535 C C . VAL A 1 201 ? -15.370 0.423 5.650 1.00 96.50 201 VAL A C 1
ATOM 1537 O O . VAL A 1 201 ? -14.422 0.347 4.875 1.00 96.50 201 VAL A O 1
ATOM 1540 N N . VAL A 1 202 ? -16.205 -0.595 5.880 1.00 97.00 202 VAL A N 1
ATOM 1541 C CA . VAL A 1 202 ? -16.047 -1.934 5.287 1.00 97.00 202 VAL A CA 1
ATOM 1542 C C . VAL A 1 202 ? -15.953 -1.861 3.764 1.00 97.00 202 VAL A C 1
ATOM 1544 O O . VAL A 1 202 ? -14.985 -2.353 3.194 1.00 97.00 202 VAL A O 1
ATOM 1547 N N . ALA A 1 203 ? -16.894 -1.179 3.103 1.00 97.12 203 ALA A N 1
ATOM 1548 C CA . ALA A 1 203 ? -16.894 -1.063 1.645 1.00 97.12 203 ALA A CA 1
ATOM 1549 C C . ALA A 1 203 ? -15.633 -0.365 1.098 1.00 97.12 203 ALA A C 1
ATOM 1551 O O . ALA A 1 203 ? -15.137 -0.717 0.029 1.00 97.12 203 ALA A O 1
ATOM 1552 N N . GLN A 1 204 ? -15.099 0.624 1.823 1.00 97.44 204 GLN A N 1
ATOM 1553 C CA . GLN A 1 204 ? -13.877 1.329 1.426 1.00 97.44 204 GLN A CA 1
ATOM 1554 C C . GLN A 1 204 ? -12.620 0.487 1.641 1.00 97.44 204 GLN A C 1
ATOM 1556 O O . GLN A 1 204 ? -11.740 0.498 0.785 1.00 97.44 204 GLN A O 1
ATOM 1561 N N . VAL A 1 205 ? -12.551 -0.265 2.740 1.00 97.62 205 VAL A N 1
ATOM 1562 C CA . VAL A 1 205 ? -11.456 -1.209 2.999 1.00 97.62 205 VAL A CA 1
ATOM 1563 C C . VAL A 1 205 ? -11.462 -2.322 1.956 1.00 97.62 205 VAL A C 1
ATOM 1565 O O . VAL A 1 205 ? -10.429 -2.595 1.354 1.00 97.62 205 VAL A O 1
ATOM 1568 N N . GLU A 1 206 ? -12.623 -2.907 1.663 1.00 97.19 206 GLU A N 1
ATOM 1569 C CA . GLU A 1 206 ? -12.755 -3.934 0.628 1.00 97.19 206 GLU A CA 1
ATOM 1570 C C . GLU A 1 206 ? -12.358 -3.398 -0.755 1.00 97.19 206 GLU A C 1
ATOM 1572 O O . GLU A 1 206 ? -11.620 -4.049 -1.496 1.00 97.19 206 GLU A O 1
ATOM 1577 N N . HIS A 1 207 ? -12.776 -2.175 -1.095 1.00 97.75 207 HIS A N 1
ATOM 1578 C CA . HIS A 1 207 ? -12.332 -1.513 -2.318 1.00 97.75 207 HIS A CA 1
ATOM 1579 C C . HIS A 1 207 ? -10.807 -1.329 -2.353 1.00 97.75 207 HIS A C 1
ATOM 1581 O O . HIS A 1 207 ? -10.183 -1.674 -3.356 1.00 97.75 207 HIS A O 1
ATOM 1587 N N . ALA A 1 208 ? -10.196 -0.846 -1.267 1.00 97.69 208 ALA A N 1
ATOM 1588 C CA . ALA A 1 208 ? -8.749 -0.656 -1.176 1.00 97.69 208 ALA A CA 1
ATOM 1589 C C . ALA A 1 208 ? -7.981 -1.980 -1.333 1.00 97.69 208 ALA A C 1
ATOM 1591 O O . ALA A 1 208 ? -7.001 -2.032 -2.076 1.00 97.69 208 ALA A O 1
ATOM 1592 N N . ILE A 1 209 ? -8.462 -3.064 -0.714 1.00 97.06 209 ILE A N 1
ATOM 1593 C CA . ILE A 1 209 ? -7.913 -4.415 -0.899 1.00 97.06 209 ILE A CA 1
ATOM 1594 C C . ILE A 1 209 ? -7.981 -4.812 -2.372 1.00 97.06 209 ILE A C 1
ATOM 1596 O O . ILE A 1 209 ? -6.966 -5.194 -2.948 1.00 97.06 209 ILE A O 1
ATOM 1600 N N . ARG A 1 210 ? -9.150 -4.673 -3.011 1.00 96.62 210 ARG A N 1
ATOM 1601 C CA . ARG A 1 210 ? -9.337 -5.049 -4.419 1.00 96.62 210 ARG A CA 1
ATOM 1602 C C . ARG A 1 210 ? -8.443 -4.255 -5.368 1.00 96.62 210 ARG A C 1
ATOM 1604 O O . ARG A 1 210 ? -7.976 -4.833 -6.342 1.00 96.62 210 ARG A O 1
ATOM 1611 N N . VAL A 1 211 ? -8.177 -2.979 -5.086 1.00 97.19 211 VAL A N 1
ATOM 1612 C CA . VAL A 1 211 ? -7.224 -2.165 -5.861 1.00 97.19 211 VAL A CA 1
ATOM 1613 C C . VAL A 1 211 ? -5.810 -2.745 -5.764 1.00 97.19 211 VAL A C 1
ATOM 1615 O O . VAL A 1 211 ? -5.161 -2.940 -6.789 1.00 97.19 211 VAL A O 1
ATOM 1618 N N . GLN A 1 212 ? -5.347 -3.090 -4.560 1.00 95.94 212 GLN A N 1
ATOM 1619 C CA . GLN A 1 212 ? -4.011 -3.672 -4.372 1.00 95.94 212 GLN A CA 1
ATOM 1620 C C . GLN A 1 212 ? -3.915 -5.089 -4.952 1.00 95.94 212 GLN A C 1
ATOM 1622 O O . GLN A 1 212 ? -2.931 -5.440 -5.596 1.00 95.94 212 GLN A O 1
ATOM 1627 N N . THR A 1 213 ? -4.967 -5.898 -4.805 1.00 95.12 213 THR A N 1
ATOM 1628 C CA . THR A 1 213 ? -5.051 -7.223 -5.433 1.00 95.12 213 THR A CA 1
ATOM 1629 C C . THR A 1 213 ? -5.044 -7.122 -6.960 1.00 95.12 213 THR A C 1
ATOM 1631 O O . THR A 1 213 ? -4.344 -7.888 -7.613 1.00 95.12 213 THR A O 1
ATOM 1634 N N . ALA A 1 214 ? -5.770 -6.164 -7.545 1.00 96.56 214 ALA A N 1
ATOM 1635 C CA . ALA A 1 214 ? -5.736 -5.927 -8.986 1.00 96.56 214 ALA A CA 1
ATOM 1636 C C . ALA A 1 214 ? -4.324 -5.542 -9.447 1.00 96.56 214 ALA A C 1
ATOM 1638 O O . ALA A 1 214 ? -3.818 -6.153 -10.381 1.00 96.56 214 ALA A O 1
ATOM 1639 N N . ARG A 1 215 ? -3.650 -4.632 -8.730 1.00 95.06 215 ARG A N 1
ATOM 1640 C CA . ARG A 1 215 ? -2.259 -4.238 -9.009 1.00 95.06 215 ARG A CA 1
ATOM 1641 C C . ARG A 1 215 ? -1.293 -5.427 -9.001 1.00 95.06 215 ARG A C 1
ATOM 1643 O O . ARG A 1 215 ? -0.387 -5.478 -9.825 1.00 95.06 215 ARG A O 1
ATOM 1650 N N . TYR A 1 216 ? -1.493 -6.391 -8.103 1.00 95.00 216 TYR A N 1
ATOM 1651 C CA . TYR A 1 216 ? -0.709 -7.631 -8.066 1.00 95.00 216 TYR A CA 1
ATOM 1652 C C . TYR A 1 216 ? -0.952 -8.491 -9.308 1.00 95.00 216 TYR A C 1
ATOM 1654 O O . TYR A 1 216 ? -0.012 -8.865 -10.007 1.00 95.00 216 TYR A O 1
ATOM 1662 N N . TYR A 1 217 ? -2.219 -8.731 -9.643 1.00 95.25 217 TYR A N 1
ATOM 1663 C CA . TYR A 1 217 ? -2.588 -9.556 -10.795 1.00 95.25 217 TYR A CA 1
ATOM 1664 C C . TYR A 1 217 ? -2.414 -8.869 -12.156 1.00 95.25 217 TYR A C 1
ATOM 1666 O O . TYR A 1 217 ? -2.502 -9.534 -13.188 1.00 95.25 217 TYR A O 1
ATOM 1674 N N . GLU A 1 218 ? -2.118 -7.567 -12.202 1.00 95.00 218 GLU A N 1
ATOM 1675 C CA . GLU A 1 218 ? 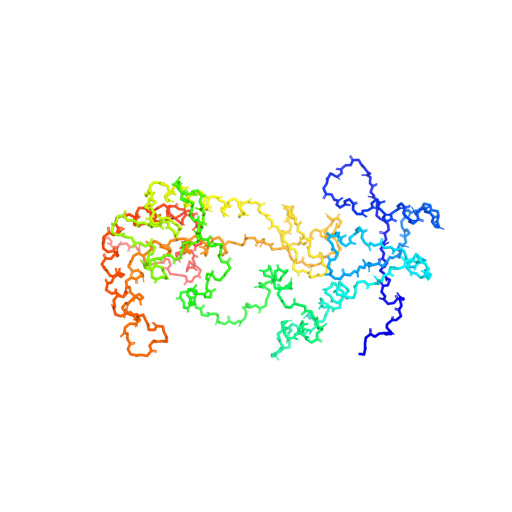-1.656 -6.925 -13.434 1.00 95.00 218 GLU A CA 1
ATOM 1676 C C . GLU A 1 218 ? -0.354 -7.557 -13.951 1.00 95.00 218 GLU A C 1
ATOM 1678 O O . GLU A 1 218 ? -0.149 -7.577 -15.170 1.00 95.00 218 GLU A O 1
ATOM 1683 N N . GLY A 1 219 ? 0.475 -8.119 -13.059 1.00 92.88 219 GLY A N 1
ATOM 1684 C CA . GLY A 1 219 ? 1.642 -8.926 -13.422 1.00 92.88 219 GLY A CA 1
ATOM 1685 C C . GLY A 1 219 ? 2.739 -8.128 -14.122 1.00 92.88 219 GLY A C 1
ATOM 1686 O O . GLY A 1 219 ? 3.366 -8.622 -15.057 1.00 92.88 219 GLY A O 1
ATOM 1687 N N . TRP A 1 220 ? 2.941 -6.873 -13.718 1.00 94.44 220 TRP A N 1
ATOM 1688 C CA . TRP A 1 220 ? 4.029 -6.056 -14.246 1.00 94.44 220 TRP A CA 1
ATOM 1689 C C . TRP A 1 220 ? 5.383 -6.623 -13.835 1.00 94.44 220 TRP A C 1
ATOM 1691 O O . TRP A 1 220 ? 5.605 -6.957 -12.673 1.00 94.44 220 TRP A O 1
ATOM 1701 N N . LEU A 1 221 ? 6.280 -6.711 -14.809 1.00 92.50 221 LEU A N 1
ATOM 1702 C CA . LEU A 1 221 ? 7.646 -7.180 -14.671 1.00 92.50 221 LEU A CA 1
ATOM 1703 C C . LEU A 1 221 ? 8.596 -6.036 -15.011 1.00 92.50 221 LEU A C 1
ATOM 1705 O O . LEU A 1 221 ? 8.377 -5.326 -15.997 1.00 92.50 221 LEU A O 1
ATOM 1709 N N . VAL A 1 222 ? 9.674 -5.905 -14.246 1.00 92.44 222 VAL A N 1
ATOM 1710 C CA . VAL A 1 222 ? 10.765 -4.964 -14.517 1.00 92.44 222 VAL A CA 1
ATOM 1711 C C . VAL A 1 222 ? 12.098 -5.701 -14.516 1.00 92.44 222 VAL A C 1
ATOM 1713 O O . VAL A 1 222 ? 12.292 -6.648 -13.753 1.00 92.44 222 VAL A O 1
ATOM 1716 N N . CYS A 1 223 ? 12.982 -5.300 -15.426 1.00 90.88 223 CYS A N 1
ATOM 1717 C CA . CYS A 1 223 ? 14.352 -5.797 -15.498 1.00 90.88 223 CYS A CA 1
ATOM 1718 C C . CYS A 1 223 ? 15.226 -5.145 -14.417 1.00 90.88 223 CYS A C 1
ATOM 1720 O O . CYS A 1 223 ? 15.203 -3.923 -14.290 1.00 90.88 223 CYS A O 1
ATOM 1722 N N . ASP A 1 224 ? 16.009 -5.952 -13.701 1.00 86.81 224 ASP A N 1
ATOM 1723 C CA . ASP A 1 224 ? 16.980 -5.507 -12.686 1.00 86.81 224 ASP A CA 1
ATOM 1724 C C . ASP A 1 224 ? 18.189 -4.753 -13.273 1.00 86.81 224 ASP A C 1
ATOM 1726 O O . ASP A 1 224 ? 18.806 -3.921 -12.616 1.00 86.81 224 ASP A O 1
ATOM 1730 N N . ASP A 1 225 ? 18.539 -5.002 -14.536 1.00 84.88 225 ASP A N 1
ATOM 1731 C CA . ASP A 1 225 ? 19.635 -4.290 -15.181 1.00 84.88 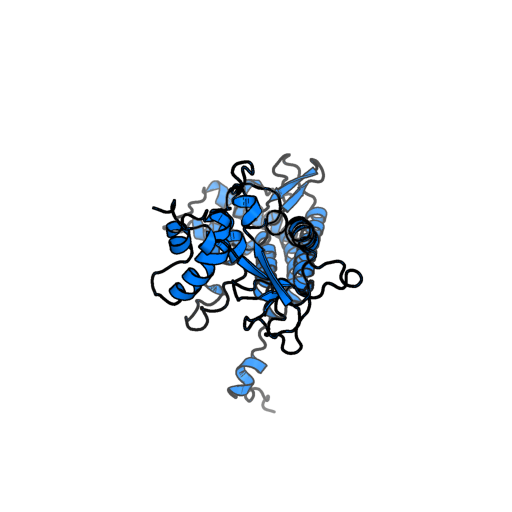225 ASP A CA 1
ATOM 1732 C C . ASP A 1 225 ? 19.255 -2.817 -15.353 1.00 84.88 225 ASP A C 1
ATOM 1734 O O . ASP A 1 225 ? 18.429 -2.463 -16.203 1.00 84.88 225 ASP A O 1
ATOM 1738 N N . SER A 1 226 ? 19.909 -1.960 -14.569 1.00 78.81 226 SER A N 1
ATOM 1739 C CA . SER A 1 226 ? 19.732 -0.506 -14.546 1.00 78.81 226 SER A CA 1
ATOM 1740 C C . SER A 1 226 ? 19.933 0.168 -15.908 1.00 78.81 226 SER A C 1
ATOM 1742 O O . SER A 1 226 ? 19.371 1.236 -16.157 1.00 78.81 226 SER A O 1
ATOM 1744 N N . SER A 1 227 ? 20.676 -0.467 -16.823 1.00 79.69 227 SER A N 1
ATOM 1745 C CA . SER A 1 227 ? 20.836 0.001 -18.205 1.00 79.69 227 SER A CA 1
ATOM 1746 C C . SER A 1 227 ? 19.657 -0.369 -19.120 1.00 79.69 227 SER A C 1
ATOM 1748 O O . SER A 1 227 ? 19.438 0.280 -20.143 1.00 79.69 227 SER A O 1
ATOM 1750 N N . CYS A 1 228 ? 18.874 -1.388 -18.751 1.00 84.62 228 CYS A N 1
ATOM 1751 C CA . CYS A 1 228 ? 17.697 -1.840 -19.485 1.00 84.62 228 CYS A CA 1
ATOM 1752 C C . CYS A 1 228 ? 16.404 -1.260 -18.905 1.00 84.62 228 CYS A C 1
ATOM 1754 O O . CYS A 1 228 ? 15.666 -0.594 -19.630 1.00 84.62 228 CYS A O 1
ATOM 1756 N N . GLY A 1 229 ? 16.106 -1.541 -17.630 1.00 83.19 229 GLY A N 1
ATOM 1757 C CA . GLY A 1 229 ? 14.933 -1.028 -16.912 1.00 83.19 229 GLY A CA 1
ATOM 1758 C C . GLY A 1 229 ? 13.579 -1.249 -17.603 1.00 83.19 229 GLY A C 1
ATOM 1759 O O . GLY A 1 229 ? 12.635 -0.500 -17.348 1.00 83.19 229 GLY A O 1
ATOM 1760 N N . ILE A 1 230 ? 13.464 -2.220 -18.522 1.00 88.62 230 ILE A N 1
ATOM 1761 C CA . ILE A 1 230 ? 12.226 -2.422 -19.282 1.00 88.62 230 ILE A CA 1
ATOM 1762 C C . ILE A 1 230 ? 11.101 -2.868 -18.348 1.00 88.62 230 ILE A C 1
ATOM 1764 O O . ILE A 1 230 ? 11.256 -3.828 -17.598 1.00 88.62 230 ILE A O 1
ATOM 1768 N N . ARG A 1 231 ? 9.954 -2.188 -18.442 1.00 91.25 231 ARG A N 1
ATOM 1769 C CA . ARG A 1 231 ? 8.720 -2.514 -17.723 1.00 91.25 231 ARG A CA 1
ATOM 1770 C C . ARG A 1 231 ? 7.700 -3.110 -18.688 1.00 91.25 231 ARG A C 1
ATOM 1772 O O . ARG A 1 231 ? 7.251 -2.431 -19.609 1.00 91.25 231 ARG A O 1
ATOM 1779 N N . THR A 1 232 ? 7.331 -4.374 -18.501 1.00 91.06 232 THR A N 1
ATOM 1780 C CA . THR A 1 232 ? 6.444 -5.115 -19.415 1.00 91.06 232 THR A CA 1
ATOM 1781 C C . THR A 1 232 ? 5.537 -6.088 -18.665 1.00 91.06 232 THR A C 1
ATOM 1783 O O . THR A 1 232 ? 5.831 -6.481 -17.546 1.00 91.06 232 THR A O 1
ATOM 1786 N N . ARG A 1 233 ? 4.424 -6.488 -19.284 1.00 92.50 233 ARG A N 1
ATOM 1787 C CA . ARG A 1 233 ? 3.550 -7.578 -18.800 1.00 92.50 233 ARG A CA 1
ATOM 1788 C C . ARG A 1 233 ? 3.796 -8.892 -19.543 1.00 92.50 233 ARG A C 1
ATOM 1790 O O . ARG A 1 233 ? 3.187 -9.908 -19.231 1.00 92.50 233 ARG A O 1
ATOM 1797 N N . GLN A 1 234 ? 4.640 -8.863 -20.574 1.00 89.88 234 GLN A N 1
ATOM 1798 C CA . GLN A 1 234 ? 5.005 -10.053 -21.329 1.00 89.88 234 GLN A CA 1
ATOM 1799 C C . GLN A 1 234 ? 6.140 -10.775 -20.612 1.00 89.88 234 GLN A C 1
ATOM 1801 O O . GLN A 1 234 ? 7.185 -10.186 -20.337 1.00 89.88 234 GLN A O 1
ATOM 1806 N N . MET A 1 235 ? 5.930 -12.057 -20.338 1.00 88.94 235 MET A N 1
ATOM 1807 C CA . MET A 1 235 ? 6.927 -12.925 -19.731 1.00 88.94 235 MET A CA 1
ATOM 1808 C C . MET A 1 235 ? 7.564 -13.805 -20.809 1.00 88.94 235 MET A C 1
ATOM 1810 O O . MET A 1 235 ? 6.881 -14.327 -21.690 1.00 88.94 235 MET A O 1
ATOM 1814 N N . ASN A 1 236 ? 8.883 -13.965 -20.746 1.00 89.44 236 ASN A N 1
ATOM 1815 C CA . ASN A 1 236 ? 9.591 -14.947 -21.559 1.00 89.44 236 ASN A CA 1
ATOM 1816 C C . ASN A 1 236 ? 9.234 -16.370 -21.081 1.00 89.44 236 ASN A C 1
ATOM 1818 O O . ASN A 1 236 ? 8.961 -16.572 -19.903 1.00 89.44 236 ASN A O 1
ATOM 1822 N N . VAL A 1 237 ? 9.294 -17.375 -21.959 1.00 88.88 237 VAL A N 1
ATOM 1823 C CA . VAL A 1 237 ? 9.161 -18.796 -21.574 1.00 88.88 237 VAL A CA 1
ATOM 1824 C C . VAL A 1 237 ? 10.159 -19.150 -20.465 1.00 88.88 237 VAL A C 1
ATOM 1826 O O . VAL A 1 237 ? 9.830 -19.857 -19.516 1.00 88.88 237 VAL A O 1
ATOM 1829 N N . TYR A 1 238 ? 11.365 -18.584 -20.544 1.00 86.19 238 TYR A N 1
ATOM 1830 C CA . TYR A 1 238 ? 12.296 -18.540 -19.422 1.00 86.19 238 TYR A CA 1
ATOM 1831 C C . TYR A 1 238 ? 11.955 -17.333 -18.543 1.00 86.19 238 TYR A C 1
ATOM 1833 O O . TYR A 1 238 ? 12.492 -16.251 -18.766 1.00 86.19 238 TYR A O 1
ATOM 1841 N N . GLY A 1 239 ? 11.053 -17.505 -17.571 1.00 83.12 239 GLY A N 1
ATOM 1842 C CA . GLY A 1 239 ? 10.411 -16.398 -16.840 1.00 83.12 239 GLY A CA 1
ATOM 1843 C C . GLY A 1 239 ? 11.353 -15.389 -16.175 1.00 83.12 239 GLY A C 1
ATOM 1844 O O . GLY A 1 239 ? 11.000 -14.223 -16.030 1.00 83.12 239 GLY A O 1
ATOM 1845 N N . THR A 1 240 ? 12.575 -15.800 -15.834 1.00 86.25 240 THR A N 1
ATOM 1846 C CA . THR A 1 240 ? 13.592 -14.913 -15.257 1.00 86.25 240 THR A CA 1
ATOM 1847 C C . THR A 1 240 ? 14.345 -14.087 -16.293 1.00 86.25 240 THR A C 1
ATOM 1849 O O . THR A 1 240 ? 15.010 -13.141 -15.906 1.00 86.25 240 THR A O 1
ATOM 1852 N N . ARG A 1 241 ? 14.283 -14.394 -17.592 1.00 90.06 241 ARG A N 1
ATOM 1853 C CA . ARG A 1 241 ? 15.102 -13.740 -18.623 1.00 90.06 241 ARG A CA 1
ATOM 1854 C C . ARG A 1 241 ? 14.410 -12.511 -19.208 1.00 90.06 241 ARG A C 1
ATOM 1856 O O . ARG A 1 241 ? 13.292 -12.606 -19.717 1.00 90.06 241 ARG A O 1
ATOM 1863 N N . CYS A 1 242 ? 15.119 -11.384 -19.234 1.00 90.62 242 CYS A N 1
ATOM 1864 C CA . CYS A 1 242 ? 14.644 -10.154 -19.859 1.00 90.62 242 CYS A CA 1
ATOM 1865 C C . CYS A 1 242 ? 14.370 -10.310 -21.365 1.00 90.62 242 CYS A C 1
ATOM 1867 O O . CYS A 1 242 ? 15.128 -10.947 -22.097 1.00 90.62 242 CYS A O 1
ATOM 1869 N N . LEU A 1 243 ? 13.281 -9.692 -21.840 1.00 87.56 243 LEU A N 1
ATOM 1870 C CA . LEU A 1 243 ? 12.952 -9.591 -23.269 1.00 87.56 243 LEU A CA 1
ATOM 1871 C C . LEU A 1 243 ? 13.827 -8.556 -24.000 1.00 87.56 243 LEU A C 1
ATOM 1873 O O . LEU A 1 243 ? 13.924 -8.574 -25.228 1.00 87.56 243 LEU A O 1
ATOM 1877 N N . GLY A 1 244 ? 14.497 -7.676 -23.257 1.00 84.25 244 GLY A N 1
ATOM 1878 C CA . GLY A 1 244 ? 15.276 -6.565 -23.788 1.00 84.25 244 GLY A CA 1
ATOM 1879 C C . GLY A 1 244 ? 14.409 -5.506 -24.486 1.00 84.25 244 GLY A C 1
ATOM 1880 O O . GLY A 1 244 ? 13.222 -5.720 -24.738 1.00 84.25 244 GLY A O 1
ATOM 1881 N N . PRO A 1 245 ? 14.998 -4.357 -24.856 1.00 79.06 245 PRO A N 1
ATOM 1882 C CA . PRO A 1 245 ? 14.270 -3.234 -25.455 1.00 79.06 245 PRO A CA 1
ATOM 1883 C C . PRO A 1 245 ? 13.597 -3.578 -26.792 1.00 79.06 245 PRO A C 1
ATOM 1885 O O . PRO A 1 245 ? 12.595 -2.968 -27.150 1.00 79.06 245 PRO A O 1
ATOM 1888 N N . LYS A 1 246 ? 14.125 -4.566 -27.525 1.00 81.12 246 LYS A N 1
ATOM 1889 C CA . LYS A 1 246 ? 13.573 -5.026 -28.809 1.00 81.12 246 LYS A CA 1
ATOM 1890 C C . LYS A 1 246 ? 12.588 -6.194 -28.681 1.00 81.12 246 LYS A C 1
ATOM 1892 O O . LYS A 1 246 ? 12.086 -6.662 -29.695 1.00 81.12 246 LYS A O 1
ATOM 1897 N N . GLY A 1 247 ? 12.354 -6.717 -27.475 1.00 81.19 247 GLY A N 1
ATOM 1898 C CA . GLY A 1 247 ? 11.449 -7.851 -27.257 1.00 81.19 247 GLY A CA 1
ATOM 1899 C C . GLY A 1 247 ? 11.985 -9.222 -27.702 1.00 81.19 247 GLY A C 1
ATOM 1900 O O . GLY A 1 247 ? 11.234 -10.190 -27.726 1.00 81.19 247 GLY A O 1
ATOM 1901 N N . LEU A 1 248 ? 13.268 -9.328 -28.073 1.00 83.19 248 LEU A N 1
ATOM 1902 C CA . LEU A 1 248 ? 13.873 -10.541 -28.651 1.00 83.19 248 LEU A CA 1
ATOM 1903 C C . LEU A 1 248 ? 14.694 -11.379 -27.656 1.00 83.19 248 LEU A C 1
ATOM 1905 O O . LEU A 1 248 ? 15.247 -12.409 -28.034 1.00 83.19 248 LEU A O 1
ATOM 1909 N N . ALA A 1 249 ? 14.820 -10.927 -26.408 1.00 81.94 249 ALA A N 1
ATOM 1910 C CA . ALA A 1 249 ? 15.588 -11.557 -25.331 1.00 81.94 249 ALA A CA 1
ATOM 1911 C C . ALA A 1 249 ? 17.084 -11.803 -25.634 1.00 81.94 249 ALA A C 1
ATOM 1913 O O . ALA A 1 249 ? 17.699 -12.700 -25.055 1.00 81.94 249 ALA A O 1
ATOM 1914 N N . ARG A 1 250 ? 17.688 -11.030 -26.548 1.00 81.56 250 ARG A N 1
ATOM 1915 C CA . ARG A 1 250 ? 19.111 -11.155 -26.936 1.00 81.56 250 ARG A CA 1
ATOM 1916 C C . ARG A 1 250 ? 20.004 -10.055 -26.370 1.00 81.56 250 ARG A C 1
ATOM 1918 O O . ARG A 1 250 ? 21.152 -10.326 -26.049 1.00 81.56 250 ARG A O 1
ATOM 1925 N N . ASP A 1 251 ? 19.458 -8.852 -26.228 1.00 82.12 251 ASP A N 1
ATOM 1926 C CA . ASP A 1 251 ? 20.244 -7.637 -25.981 1.00 82.12 251 ASP A CA 1
ATOM 1927 C C . ASP A 1 251 ? 20.436 -7.320 -24.485 1.00 82.12 251 ASP A C 1
ATOM 1929 O O . ASP A 1 251 ? 21.140 -6.377 -24.145 1.00 82.12 251 ASP A O 1
ATOM 1933 N N . CYS A 1 252 ? 19.796 -8.072 -23.584 1.00 85.06 252 CYS A N 1
ATOM 1934 C CA . CYS A 1 252 ? 19.884 -7.863 -22.140 1.00 85.06 252 CYS A CA 1
ATOM 1935 C C . CYS A 1 252 ? 20.000 -9.207 -21.413 1.00 85.06 252 CYS A C 1
ATOM 1937 O O . CYS A 1 252 ? 19.263 -10.150 -21.712 1.00 85.06 252 CYS A O 1
ATOM 1939 N N . LEU A 1 253 ? 20.933 -9.271 -20.462 1.00 85.75 253 LEU A N 1
ATOM 1940 C CA . LEU A 1 253 ? 21.170 -10.425 -19.588 1.00 85.75 253 LEU A CA 1
ATOM 1941 C C . LEU A 1 253 ? 20.579 -10.231 -18.182 1.00 85.75 253 LEU A C 1
ATOM 1943 O O . LEU A 1 253 ? 20.750 -11.100 -17.329 1.00 85.75 253 LEU A O 1
ATOM 1947 N N . GLY A 1 254 ? 19.887 -9.114 -17.951 1.00 85.69 254 GLY A N 1
ATOM 1948 C CA . GLY A 1 254 ? 19.188 -8.841 -16.703 1.00 85.69 254 GLY A CA 1
ATOM 1949 C C . GLY A 1 254 ? 18.046 -9.821 -16.443 1.00 85.69 254 GLY A C 1
ATOM 1950 O O . GLY A 1 254 ? 17.504 -10.460 -17.362 1.00 85.69 254 GLY A O 1
ATOM 1951 N N . ARG A 1 255 ? 17.685 -9.947 -15.168 1.00 89.81 255 ARG A N 1
ATOM 1952 C CA . ARG A 1 255 ? 16.576 -10.764 -14.703 1.00 89.81 255 ARG A CA 1
ATOM 1953 C C . ARG A 1 255 ? 15.305 -9.940 -14.558 1.00 89.81 255 ARG A C 1
ATOM 1955 O O . ARG A 1 255 ? 15.312 -8.823 -14.052 1.00 89.81 255 ARG A O 1
ATOM 1962 N N . MET A 1 256 ? 14.187 -10.523 -14.976 1.00 90.94 256 MET A N 1
ATOM 1963 C CA . MET A 1 256 ? 12.865 -9.938 -14.757 1.00 90.94 256 MET A CA 1
ATOM 1964 C C . MET A 1 256 ? 12.356 -10.287 -13.361 1.00 90.94 256 MET A C 1
ATOM 1966 O O . MET A 1 256 ? 12.443 -11.439 -12.929 1.00 90.94 256 MET A O 1
ATOM 1970 N N . ARG A 1 257 ? 11.772 -9.301 -12.682 1.00 90.88 257 ARG A N 1
ATOM 1971 C CA . ARG A 1 257 ? 11.129 -9.443 -11.371 1.00 90.88 257 ARG A CA 1
ATOM 1972 C C . ARG A 1 257 ? 9.754 -8.793 -11.397 1.00 90.88 257 ARG A C 1
ATOM 1974 O O . ARG A 1 257 ? 9.552 -7.812 -12.111 1.00 90.88 257 ARG A O 1
ATOM 1981 N N . TYR A 1 258 ? 8.817 -9.322 -10.615 1.00 92.75 258 TYR A N 1
ATOM 1982 C CA . TYR A 1 258 ? 7.517 -8.679 -10.449 1.00 92.75 258 TYR A CA 1
ATOM 1983 C C . TYR A 1 258 ? 7.659 -7.333 -9.746 1.00 92.75 258 TYR A C 1
ATOM 1985 O O . TYR A 1 258 ? 8.326 -7.232 -8.719 1.00 92.75 258 TYR A O 1
ATOM 1993 N N . GLU A 1 259 ? 6.978 -6.327 -10.286 1.00 91.19 259 GLU A N 1
ATOM 1994 C CA . GLU A 1 259 ? 6.888 -4.993 -9.696 1.00 91.19 259 GLU A CA 1
ATOM 1995 C C . GLU A 1 259 ? 6.219 -4.973 -8.359 1.00 91.19 259 GLU A C 1
ATOM 1997 O O . GLU A 1 259 ? 6.712 -4.389 -7.395 1.00 91.19 259 GLU A O 1
ATOM 2002 N N . TYR A 1 260 ? 5.097 -5.659 -8.300 1.00 93.56 260 TYR A N 1
ATOM 2003 C CA . TYR A 1 260 ? 4.393 -5.830 -7.067 1.00 93.56 260 TYR A CA 1
ATOM 2004 C C . TYR A 1 260 ? 4.545 -7.282 -6.650 1.00 93.56 260 TYR A C 1
ATOM 2006 O O . TYR A 1 260 ? 3.894 -8.176 -7.185 1.00 93.56 260 TYR A O 1
ATOM 2014 N N . SER A 1 261 ? 5.502 -7.510 -5.752 1.00 91.94 261 SER A N 1
ATOM 2015 C CA . SER A 1 261 ? 5.878 -8.848 -5.314 1.00 91.94 261 SER A CA 1
ATOM 2016 C C . SER A 1 261 ? 4.815 -9.479 -4.413 1.00 91.94 261 SER A C 1
ATOM 2018 O O . SER A 1 261 ? 4.023 -8.799 -3.758 1.00 91.94 261 SER A O 1
ATOM 2020 N N . GLU A 1 262 ? 4.856 -10.805 -4.319 1.00 90.25 262 GLU A N 1
ATOM 2021 C CA . GLU A 1 262 ? 4.040 -11.607 -3.398 1.00 90.25 262 GLU A CA 1
ATOM 2022 C C . GLU A 1 262 ? 4.198 -11.145 -1.938 1.00 90.25 262 GLU A C 1
ATOM 2024 O O . GLU A 1 262 ? 3.233 -11.088 -1.174 1.00 90.25 262 GLU A O 1
ATOM 2029 N N . LYS A 1 263 ? 5.423 -10.757 -1.555 1.00 90.25 263 LYS A N 1
ATOM 2030 C CA . LYS A 1 263 ? 5.725 -10.181 -0.240 1.00 90.25 263 LYS A CA 1
ATOM 2031 C C . LYS A 1 263 ? 5.050 -8.822 -0.053 1.00 90.25 263 LYS A C 1
ATOM 2033 O O . LYS A 1 263 ? 4.501 -8.568 1.017 1.00 90.25 263 LYS A O 1
ATOM 2038 N N . ALA A 1 264 ? 5.070 -7.965 -1.073 1.00 92.06 264 ALA A N 1
ATOM 2039 C CA . ALA A 1 264 ? 4.498 -6.626 -0.994 1.00 92.06 264 ALA A CA 1
ATOM 2040 C C . ALA A 1 264 ? 2.974 -6.660 -0.795 1.00 92.06 264 ALA A C 1
ATOM 2042 O O . ALA A 1 264 ? 2.462 -5.965 0.083 1.00 92.06 264 ALA A O 1
ATOM 2043 N N . ILE A 1 265 ? 2.249 -7.508 -1.536 1.00 94.38 265 ILE A N 1
ATOM 2044 C CA . ILE A 1 265 ? 0.798 -7.669 -1.336 1.00 94.38 265 ILE A CA 1
ATOM 2045 C C . ILE A 1 265 ? 0.473 -8.292 0.025 1.00 94.38 265 ILE A C 1
ATOM 2047 O O . ILE A 1 265 ? -0.444 -7.831 0.703 1.00 94.38 265 ILE A O 1
ATOM 2051 N N . TYR A 1 266 ? 1.242 -9.286 0.476 1.00 93.75 266 TYR A N 1
ATOM 2052 C CA . TYR A 1 266 ? 1.055 -9.865 1.805 1.00 93.75 266 TYR A CA 1
ATOM 2053 C C . TYR A 1 266 ? 1.243 -8.816 2.910 1.00 93.75 266 TYR A C 1
ATOM 2055 O O . TYR A 1 266 ? 0.363 -8.639 3.752 1.00 93.75 266 TYR A O 1
ATOM 2063 N N . ASN A 1 267 ? 2.339 -8.053 2.868 1.00 93.44 267 ASN A N 1
ATOM 2064 C CA . ASN A 1 267 ? 2.594 -6.980 3.830 1.00 93.44 267 ASN A CA 1
ATOM 2065 C C . ASN A 1 267 ? 1.500 -5.909 3.801 1.00 93.44 267 ASN A C 1
ATOM 2067 O O . ASN A 1 267 ? 1.085 -5.451 4.862 1.00 93.44 267 ASN A O 1
ATOM 2071 N N . GLN A 1 268 ? 0.977 -5.570 2.620 1.00 95.44 268 GLN A N 1
ATOM 2072 C CA . GLN A 1 268 ? -0.131 -4.629 2.466 1.00 95.44 268 GLN A CA 1
ATOM 2073 C C . GLN A 1 268 ? -1.421 -5.116 3.143 1.00 95.44 268 GLN A C 1
ATOM 2075 O O . GLN A 1 268 ? -2.109 -4.331 3.799 1.00 95.44 268 GLN A O 1
ATOM 2080 N N . LEU A 1 269 ? -1.760 -6.399 2.995 1.00 95.69 269 LEU A N 1
ATOM 2081 C CA . LEU A 1 269 ? -2.930 -6.986 3.651 1.00 95.69 269 LEU A CA 1
ATOM 2082 C C . LEU A 1 269 ? -2.741 -7.042 5.169 1.00 95.69 269 LEU A C 1
ATOM 2084 O O . LEU A 1 269 ? -3.639 -6.651 5.910 1.00 95.69 269 LEU A O 1
ATOM 2088 N N . VAL A 1 270 ? -1.559 -7.447 5.642 1.00 94.38 270 VAL A N 1
ATOM 2089 C CA . VAL A 1 270 ? -1.255 -7.462 7.080 1.00 94.38 270 VAL A CA 1
ATOM 2090 C C . VAL A 1 270 ? -1.246 -6.043 7.666 1.00 94.38 270 VAL A C 1
ATOM 2092 O O . VAL A 1 270 ? -1.711 -5.853 8.791 1.00 94.38 270 VAL A O 1
ATOM 2095 N N . TYR A 1 271 ? -0.787 -5.039 6.912 1.00 95.31 271 TYR A N 1
ATOM 2096 C CA . TYR A 1 271 ? -0.917 -3.630 7.286 1.00 95.31 271 TYR A CA 1
ATOM 2097 C C . TYR A 1 271 ? -2.390 -3.265 7.480 1.00 95.31 271 TYR A C 1
ATOM 2099 O O . TYR A 1 271 ? -2.754 -2.788 8.554 1.00 95.31 271 TYR A O 1
ATOM 2107 N N . PHE A 1 272 ? -3.261 -3.569 6.510 1.00 96.56 272 PHE A N 1
ATOM 2108 C CA . PHE A 1 272 ? -4.693 -3.298 6.650 1.00 96.56 272 PHE A CA 1
ATOM 2109 C C . PHE A 1 272 ? -5.318 -4.008 7.851 1.00 96.56 272 PHE A C 1
ATOM 2111 O O . PHE A 1 272 ? -6.087 -3.374 8.565 1.00 96.56 272 PHE A O 1
ATOM 2118 N N . THR A 1 273 ? -4.962 -5.263 8.131 1.00 95.50 273 THR A N 1
ATOM 2119 C CA . THR A 1 273 ? -5.413 -5.975 9.340 1.00 95.50 273 THR A CA 1
ATOM 2120 C C . THR A 1 273 ? -4.958 -5.258 10.612 1.00 95.50 273 THR A C 1
ATOM 2122 O O . THR A 1 273 ? -5.751 -5.087 11.536 1.00 95.50 273 THR A O 1
ATOM 2125 N N . SER A 1 274 ? -3.708 -4.783 10.649 1.00 94.06 274 SER A N 1
ATOM 2126 C CA . SER A 1 274 ? -3.127 -4.126 11.827 1.00 94.06 274 SER A CA 1
ATOM 2127 C C . SER A 1 274 ? -3.818 -2.814 12.214 1.00 94.06 274 SER A C 1
ATOM 2129 O O . SER A 1 274 ? -3.868 -2.493 13.398 1.00 94.06 274 SER A O 1
ATOM 2131 N N . LEU A 1 275 ? -4.419 -2.098 11.255 1.00 94.81 275 LEU A N 1
ATOM 2132 C CA . LEU A 1 275 ? -5.186 -0.870 11.515 1.00 94.81 275 LEU A CA 1
ATOM 2133 C C . LEU A 1 275 ? -6.445 -1.116 12.360 1.00 94.81 275 LEU A C 1
ATOM 2135 O O . LEU A 1 275 ? -6.924 -0.206 13.038 1.00 94.81 275 LEU A O 1
ATOM 2139 N N . TRP A 1 276 ? -6.984 -2.336 12.299 1.00 95.44 276 TRP A N 1
ATOM 2140 C CA . TRP A 1 276 ? -8.225 -2.743 12.963 1.00 95.44 276 TRP A CA 1
ATOM 2141 C C . TRP A 1 276 ? -7.978 -3.725 14.112 1.00 95.44 276 TRP A C 1
ATOM 2143 O O . TRP A 1 276 ? -8.928 -4.261 14.681 1.00 95.44 276 TRP A O 1
ATOM 2153 N N . ASP A 1 277 ? -6.715 -3.977 14.459 1.00 94.12 277 ASP A N 1
ATOM 2154 C CA . ASP A 1 277 ? -6.360 -4.883 15.540 1.00 94.12 277 ASP A CA 1
ATOM 2155 C C . ASP A 1 277 ? -6.397 -4.164 16.892 1.00 94.12 277 ASP A C 1
ATOM 2157 O O . ASP A 1 277 ? -5.488 -3.424 17.276 1.00 94.12 277 ASP A O 1
ATOM 2161 N N . VAL A 1 278 ? -7.503 -4.379 17.597 1.00 93.62 278 VAL A N 1
ATOM 2162 C CA . VAL A 1 278 ? -7.769 -3.781 18.902 1.00 93.62 278 VAL A CA 1
ATOM 2163 C C . VAL A 1 278 ? -6.820 -4.320 19.968 1.00 93.62 278 VAL A C 1
ATOM 2165 O O . VAL A 1 278 ? -6.314 -3.544 20.774 1.00 93.62 278 VAL A O 1
ATOM 2168 N N . ASP A 1 279 ? -6.552 -5.625 19.960 1.00 92.94 279 ASP A N 1
ATOM 2169 C CA . ASP A 1 279 ? -5.703 -6.258 20.967 1.00 92.94 279 ASP A CA 1
ATOM 2170 C C . ASP A 1 279 ? -4.256 -5.766 20.802 1.00 92.94 279 ASP A C 1
ATOM 2172 O O . ASP A 1 279 ? -3.655 -5.284 21.761 1.00 92.94 279 ASP A O 1
ATOM 2176 N N . LYS A 1 280 ? -3.763 -5.688 19.557 1.00 90.81 280 LYS A N 1
ATOM 2177 C CA . LYS A 1 280 ? -2.447 -5.103 19.254 1.00 90.81 280 LYS A CA 1
ATOM 2178 C C . LYS A 1 280 ? -2.339 -3.631 19.669 1.00 90.81 280 LYS A C 1
ATOM 2180 O O . LYS A 1 280 ? -1.286 -3.202 20.138 1.00 90.81 280 LYS A O 1
ATOM 2185 N N . ALA A 1 281 ? -3.402 -2.842 19.501 1.00 90.50 281 ALA A N 1
ATOM 2186 C CA . ALA A 1 281 ? -3.418 -1.445 19.936 1.00 90.50 281 ALA A CA 1
ATOM 2187 C C . ALA A 1 281 ? -3.369 -1.313 21.469 1.00 90.50 281 ALA A C 1
ATOM 2189 O O . ALA A 1 281 ? -2.666 -0.440 21.981 1.00 90.50 281 ALA A O 1
ATOM 2190 N N . ARG A 1 282 ? -4.067 -2.195 22.202 1.00 91.88 282 ARG A N 1
ATOM 2191 C CA . ARG A 1 282 ? -4.011 -2.251 23.671 1.00 91.88 282 ARG A CA 1
ATOM 2192 C C . ARG A 1 282 ? -2.617 -2.637 24.155 1.00 91.88 282 ARG A C 1
ATOM 2194 O O . ARG A 1 282 ? -2.077 -1.955 25.019 1.00 91.88 282 ARG A O 1
ATOM 2201 N N . ASP A 1 283 ? -2.021 -3.673 23.573 1.00 90.50 283 ASP A N 1
ATOM 2202 C CA . ASP A 1 283 ? -0.698 -4.158 23.975 1.00 90.50 283 ASP A CA 1
ATOM 2203 C C . ASP A 1 283 ? 0.379 -3.090 23.756 1.00 90.50 283 ASP A C 1
ATOM 2205 O O . ASP A 1 283 ? 1.201 -2.853 24.640 1.00 90.50 283 ASP A O 1
ATOM 2209 N N . LYS A 1 284 ? 0.322 -2.360 22.632 1.00 87.50 284 LYS A N 1
ATOM 2210 C CA . LYS A 1 284 ? 1.204 -1.207 22.383 1.00 87.50 284 LYS A CA 1
ATOM 2211 C C . LYS A 1 284 ? 0.993 -0.079 23.396 1.00 87.50 284 LYS A C 1
ATOM 2213 O O . LYS A 1 284 ? 1.964 0.508 23.864 1.00 87.50 284 LYS A O 1
ATOM 2218 N N . ALA A 1 285 ? -0.253 0.212 23.773 1.00 86.88 285 ALA A N 1
ATOM 2219 C CA . ALA A 1 285 ? -0.562 1.228 24.782 1.00 86.88 285 ALA A CA 1
ATOM 2220 C C . ALA A 1 285 ? -0.075 0.835 26.191 1.00 86.88 285 ALA A C 1
ATOM 2222 O O . ALA A 1 285 ? 0.328 1.700 26.969 1.00 86.88 285 ALA A O 1
ATOM 2223 N N . VAL A 1 286 ? -0.081 -0.460 26.519 1.00 86.06 286 VAL A N 1
ATOM 2224 C CA . VAL A 1 286 ? 0.479 -0.988 27.774 1.00 86.06 286 VAL A CA 1
ATOM 2225 C C . VAL A 1 286 ? 2.008 -0.978 27.739 1.00 86.06 286 VAL A C 1
ATOM 2227 O O . VAL A 1 286 ? 2.629 -0.541 28.705 1.00 86.06 286 VAL A O 1
ATOM 2230 N N . ALA A 1 287 ? 2.622 -1.397 26.630 1.00 84.62 287 ALA A N 1
ATOM 2231 C CA . ALA A 1 287 ? 4.075 -1.399 26.460 1.00 84.62 287 ALA A CA 1
ATOM 2232 C C . ALA A 1 287 ? 4.676 0.015 26.527 1.00 84.62 287 ALA A C 1
ATOM 2234 O O . ALA A 1 287 ? 5.720 0.203 27.144 1.00 84.62 287 ALA A O 1
ATOM 2235 N N . ALA A 1 288 ? 3.978 1.019 25.986 1.00 80.06 288 ALA A N 1
ATOM 2236 C CA . ALA A 1 288 ? 4.363 2.431 26.072 1.00 80.06 288 ALA A CA 1
ATOM 2237 C C . ALA A 1 288 ? 4.321 3.013 27.502 1.00 80.06 288 ALA A C 1
ATOM 2239 O O . ALA A 1 288 ? 4.735 4.146 27.724 1.00 80.06 288 ALA A O 1
ATOM 2240 N N . ALA A 1 289 ? 3.801 2.264 28.482 1.00 70.31 289 ALA A N 1
ATOM 2241 C CA . ALA A 1 289 ? 3.826 2.646 29.891 1.00 70.31 289 ALA A CA 1
ATOM 2242 C C . ALA A 1 289 ? 5.001 2.037 30.673 1.00 70.31 289 ALA A C 1
ATOM 2244 O O . ALA A 1 289 ? 5.158 2.337 31.859 1.00 70.31 289 ALA A O 1
ATOM 2245 N N . ALA A 1 290 ? 5.791 1.155 30.053 1.00 72.38 290 ALA A N 1
ATOM 2246 C CA . ALA A 1 290 ? 6.953 0.561 30.695 1.00 72.38 290 ALA A CA 1
ATOM 2247 C C . ALA A 1 290 ? 8.096 1.593 30.813 1.00 72.38 290 ALA A C 1
ATOM 2249 O O . ALA A 1 290 ? 8.318 2.378 29.889 1.00 72.38 290 ALA A O 1
ATOM 2250 N N . PRO A 1 291 ? 8.848 1.609 31.930 1.00 54.97 291 PRO A N 1
ATOM 2251 C CA . PRO A 1 291 ? 9.967 2.531 32.098 1.00 54.97 291 PRO A CA 1
ATOM 2252 C C . PRO A 1 291 ? 11.054 2.245 31.049 1.00 54.97 291 PRO A C 1
ATOM 2254 O O . PRO A 1 291 ? 11.661 1.176 31.068 1.00 54.97 291 PRO A O 1
ATOM 2257 N N . GLY A 1 292 ? 11.288 3.199 30.137 1.00 58.34 292 GLY A N 1
ATOM 2258 C CA . GLY A 1 292 ? 12.316 3.117 29.086 1.00 58.34 292 GLY A CA 1
ATOM 2259 C C . GLY A 1 292 ? 11.817 3.195 27.635 1.00 58.34 292 GLY A C 1
ATOM 2260 O O . GLY A 1 292 ? 12.641 3.118 26.731 1.00 58.34 292 GLY A O 1
ATOM 2261 N N . SER A 1 293 ? 10.513 3.353 27.379 1.00 59.59 293 SER A N 1
ATOM 2262 C CA . SER A 1 293 ? 9.994 3.574 26.019 1.00 59.59 293 SER A CA 1
ATOM 2263 C C . SER A 1 293 ? 10.168 5.030 25.564 1.00 59.59 293 SER A C 1
ATOM 2265 O O . SER A 1 293 ? 9.727 5.945 26.259 1.00 59.59 293 SER A O 1
ATOM 2267 N N . GLU A 1 294 ? 10.756 5.248 24.382 1.00 55.38 294 GLU A N 1
ATOM 2268 C CA . GLU A 1 294 ? 10.976 6.588 23.799 1.00 55.38 294 GLU A CA 1
ATOM 2269 C C . GLU A 1 294 ? 9.670 7.299 23.376 1.00 55.38 294 GLU A C 1
ATOM 2271 O O . GLU A 1 294 ? 9.622 8.525 23.305 1.00 55.38 294 GLU A O 1
ATOM 2276 N N . GLU A 1 295 ? 8.581 6.552 23.166 1.00 57.56 295 GLU A N 1
ATOM 2277 C CA . GLU A 1 295 ? 7.262 7.071 22.775 1.00 57.56 295 GLU A CA 1
ATOM 2278 C C . GLU A 1 295 ? 6.317 7.171 23.986 1.00 57.56 295 GLU A C 1
ATOM 2280 O O . GLU A 1 295 ? 5.396 6.370 24.163 1.00 57.56 295 GLU A O 1
ATOM 2285 N N . ALA A 1 296 ? 6.552 8.149 24.863 1.00 59.50 296 ALA A N 1
ATOM 2286 C CA . ALA A 1 296 ? 5.697 8.379 26.027 1.00 59.50 296 ALA A CA 1
ATOM 2287 C C . ALA A 1 296 ? 4.323 8.951 25.609 1.00 59.50 296 ALA A C 1
ATOM 2289 O O . ALA A 1 296 ? 4.152 10.161 25.453 1.00 59.50 296 ALA A O 1
ATOM 2290 N N . LEU A 1 297 ? 3.324 8.079 25.438 1.00 71.38 297 LEU A N 1
ATOM 2291 C CA . LEU A 1 297 ? 1.916 8.479 25.338 1.00 71.38 297 LEU A CA 1
ATOM 2292 C C . LEU A 1 297 ? 1.439 9.104 26.656 1.00 71.38 297 LEU A C 1
ATOM 2294 O O . LEU A 1 297 ? 1.767 8.625 27.744 1.00 71.38 297 LEU A O 1
ATOM 2298 N N . SER A 1 298 ? 0.607 10.145 26.559 1.00 82.88 298 SER A N 1
ATOM 2299 C CA . SER A 1 298 ? -0.067 10.719 27.727 1.00 82.88 298 SER A CA 1
ATOM 2300 C C . SER A 1 298 ? -0.887 9.647 28.447 1.00 82.88 298 SER A C 1
ATOM 2302 O O . SER A 1 298 ? -1.544 8.815 27.814 1.00 82.88 298 SER A O 1
ATOM 2304 N N . GLN A 1 299 ? -0.906 9.694 29.782 1.00 82.38 299 GLN A N 1
ATOM 2305 C CA . GLN A 1 299 ? -1.714 8.778 30.587 1.00 82.38 299 GLN A CA 1
ATOM 2306 C C . GLN A 1 299 ? -3.196 8.808 30.169 1.00 82.38 299 GLN A C 1
ATOM 2308 O O . GLN A 1 299 ? -3.825 7.752 30.094 1.00 82.38 299 GLN A O 1
ATOM 2313 N N . ALA A 1 300 ? -3.716 9.991 29.828 1.00 84.44 300 ALA A N 1
ATOM 2314 C CA . ALA A 1 300 ? -5.090 10.164 29.362 1.00 84.44 300 ALA A CA 1
ATOM 2315 C C . ALA A 1 300 ? -5.341 9.474 28.010 1.00 84.44 300 ALA A C 1
ATOM 2317 O O . ALA A 1 300 ? -6.361 8.812 27.833 1.00 84.44 300 ALA A O 1
ATOM 2318 N N . ASP A 1 301 ? -4.400 9.572 27.066 1.00 85.06 301 ASP A N 1
ATOM 2319 C CA . ASP A 1 301 ? -4.529 8.930 25.753 1.00 85.06 301 ASP A CA 1
ATOM 2320 C C . ASP A 1 301 ? -4.469 7.409 25.866 1.00 85.06 301 ASP A C 1
ATOM 2322 O O . ASP A 1 301 ? -5.221 6.703 25.196 1.00 85.06 301 ASP A O 1
ATOM 2326 N N . ARG A 1 302 ? -3.639 6.889 26.773 1.00 86.19 302 ARG A N 1
ATOM 2327 C CA . ARG A 1 302 ? -3.570 5.455 27.067 1.00 86.19 302 ARG A CA 1
ATOM 2328 C C . ARG A 1 302 ? -4.894 4.923 27.616 1.00 86.19 302 ARG A C 1
ATOM 2330 O O . ARG A 1 302 ? -5.394 3.910 27.130 1.00 86.19 302 ARG A O 1
ATOM 2337 N N . GLU A 1 303 ? -5.468 5.594 28.612 1.00 88.44 303 GLU A N 1
ATOM 2338 C CA . GLU A 1 303 ? -6.765 5.214 29.188 1.00 88.44 303 GLU A CA 1
ATOM 2339 C C . GLU A 1 303 ? -7.885 5.307 28.139 1.00 88.44 303 GLU A C 1
ATOM 2341 O O . GLU A 1 303 ? -8.701 4.389 28.020 1.00 88.44 303 GLU A O 1
ATOM 2346 N N . ASN A 1 304 ? -7.853 6.344 27.294 1.00 90.12 304 ASN A N 1
ATOM 2347 C CA . ASN A 1 304 ? -8.762 6.487 26.159 1.00 90.12 304 ASN A CA 1
ATOM 2348 C C . ASN A 1 304 ? -8.630 5.332 25.157 1.00 90.12 304 ASN A C 1
ATOM 2350 O O . ASN A 1 304 ? -9.647 4.778 24.744 1.00 90.12 304 ASN A O 1
ATOM 2354 N N . ILE A 1 305 ? -7.412 4.927 24.778 1.00 91.75 305 ILE A N 1
ATOM 2355 C CA . ILE A 1 305 ? -7.187 3.801 23.856 1.00 91.75 305 ILE A CA 1
ATOM 2356 C C . ILE A 1 305 ? -7.763 2.509 24.441 1.00 91.75 305 ILE A C 1
ATOM 2358 O O . ILE A 1 305 ? -8.470 1.790 23.736 1.00 91.75 305 ILE A O 1
ATOM 2362 N N . LEU A 1 306 ? -7.516 2.228 25.725 1.00 91.69 306 LEU A N 1
ATOM 2363 C CA . LEU A 1 306 ? -8.029 1.028 26.394 1.00 91.69 306 LEU A CA 1
ATOM 2364 C C . LEU A 1 306 ? -9.564 1.003 26.450 1.00 91.69 306 LEU A C 1
ATOM 2366 O O . LEU A 1 306 ? -10.164 -0.047 26.224 1.00 91.69 306 LEU A O 1
ATOM 2370 N N . ALA A 1 307 ? -10.207 2.145 26.699 1.00 92.69 307 ALA A N 1
ATOM 2371 C CA . ALA A 1 307 ? -11.665 2.244 26.702 1.00 92.69 307 ALA A CA 1
ATOM 2372 C C . ALA A 1 307 ? -12.257 2.120 25.285 1.00 92.69 307 ALA A C 1
ATOM 2374 O O . ALA A 1 307 ? -13.183 1.341 25.044 1.00 92.69 307 ALA A O 1
ATOM 2375 N N . LEU A 1 308 ? -11.710 2.864 24.318 1.00 93.62 308 LEU A N 1
ATOM 2376 C CA . LEU A 1 308 ? -12.171 2.868 22.926 1.00 93.62 308 LEU A CA 1
ATOM 2377 C C . LEU A 1 308 ? -11.977 1.515 22.241 1.00 93.62 308 LEU A C 1
ATOM 2379 O O . LEU A 1 308 ? -12.784 1.161 21.377 1.00 93.62 308 LEU A O 1
ATOM 2383 N N . ALA A 1 309 ? -10.943 0.775 22.640 1.00 93.00 309 ALA A N 1
ATOM 2384 C CA . ALA A 1 309 ? -10.688 -0.591 22.218 1.00 93.00 309 ALA A CA 1
ATOM 2385 C C . ALA A 1 309 ? -11.893 -1.499 22.506 1.00 93.00 309 ALA A C 1
ATOM 2387 O O . ALA A 1 309 ? -12.436 -2.110 21.584 1.00 93.00 309 ALA A O 1
ATOM 2388 N N . GLU A 1 310 ? -12.379 -1.523 23.749 1.00 93.62 310 GLU A N 1
ATOM 2389 C CA . GLU A 1 310 ? -13.519 -2.367 24.123 1.00 93.62 310 GLU A CA 1
ATOM 2390 C C . GLU A 1 310 ? -14.828 -1.889 23.485 1.00 93.62 310 GLU A C 1
ATOM 2392 O O . GLU A 1 310 ? -15.585 -2.695 22.938 1.00 93.62 310 GLU A O 1
ATOM 2397 N N . HIS A 1 311 ? -15.067 -0.574 23.441 1.00 93.44 311 HIS A N 1
ATOM 2398 C CA . HIS A 1 311 ? -16.263 -0.025 22.791 1.00 93.44 311 HIS A CA 1
ATOM 2399 C C . HIS A 1 311 ? -16.353 -0.369 21.297 1.00 93.44 311 HIS A C 1
ATOM 2401 O O . HIS A 1 311 ? -17.450 -0.568 20.768 1.00 93.44 311 HIS A O 1
ATOM 2407 N N . ASN A 1 312 ? -15.214 -0.456 20.606 1.00 94.25 312 ASN A N 1
ATOM 2408 C CA . ASN A 1 312 ? -15.161 -0.717 19.170 1.00 94.25 312 ASN A CA 1
ATOM 2409 C C . ASN A 1 312 ? -14.785 -2.159 18.807 1.00 94.25 312 ASN A C 1
ATOM 2411 O O . ASN A 1 312 ? -14.713 -2.454 17.612 1.00 94.25 312 ASN A O 1
ATOM 2415 N N . ARG A 1 313 ? -14.625 -3.072 19.777 1.00 95.00 313 ARG A N 1
ATOM 2416 C CA . ARG A 1 313 ? -14.168 -4.458 19.555 1.00 95.00 313 ARG A CA 1
ATOM 2417 C C . ARG A 1 313 ? -14.937 -5.168 18.441 1.00 95.00 313 ARG A C 1
ATOM 2419 O O . ARG A 1 313 ? -14.342 -5.699 17.508 1.00 95.00 313 ARG A O 1
ATOM 2426 N N . VAL A 1 314 ? -16.268 -5.095 18.472 1.00 95.31 314 VAL A N 1
ATOM 2427 C CA . VAL A 1 314 ? -17.136 -5.715 17.453 1.00 95.31 314 VAL A CA 1
ATOM 2428 C C . VAL A 1 314 ? -17.016 -5.012 16.095 1.00 95.31 314 VAL A C 1
ATOM 2430 O O . VAL A 1 314 ? -16.979 -5.664 15.049 1.00 95.31 314 VAL A O 1
ATOM 2433 N N . ARG A 1 315 ? -16.933 -3.676 16.085 1.00 94.06 315 ARG A N 1
ATOM 2434 C CA . ARG A 1 315 ? -16.869 -2.878 14.847 1.00 94.06 315 ARG A CA 1
ATOM 2435 C C . ARG A 1 315 ? -15.567 -3.123 14.106 1.00 94.06 315 ARG A C 1
ATOM 2437 O O . ARG A 1 315 ? -15.586 -3.400 12.911 1.00 94.06 315 ARG A O 1
ATOM 2444 N N . PHE A 1 316 ? -14.455 -3.047 14.825 1.00 95.69 316 PHE A N 1
ATOM 2445 C CA . PHE A 1 316 ? -13.126 -3.261 14.273 1.00 95.69 316 PHE A CA 1
ATOM 2446 C C . PHE A 1 316 ? -12.921 -4.737 13.939 1.00 95.69 316 PHE A C 1
ATOM 2448 O O . PHE A 1 316 ? -12.430 -5.028 12.856 1.00 95.69 316 PHE A O 1
ATOM 2455 N N . GLY A 1 317 ? -13.429 -5.660 14.764 1.00 95.94 317 GLY A N 1
ATOM 2456 C CA . GLY A 1 317 ? -13.456 -7.091 14.452 1.00 95.94 317 GLY A CA 1
ATOM 2457 C C . GLY A 1 317 ? -14.200 -7.412 13.151 1.00 95.94 317 GLY A C 1
ATOM 2458 O O . GLY A 1 317 ? -13.735 -8.228 12.363 1.00 95.94 317 GLY A O 1
ATOM 2459 N N . THR A 1 318 ? -15.300 -6.710 12.857 1.00 96.00 318 THR A N 1
ATOM 2460 C CA . THR A 1 318 ? -16.020 -6.874 11.581 1.00 96.00 318 THR A CA 1
ATOM 2461 C C . THR A 1 318 ? -15.159 -6.457 10.387 1.00 96.00 318 THR A C 1
ATOM 2463 O O . THR A 1 318 ? -15.118 -7.165 9.384 1.00 96.00 318 THR A O 1
ATOM 2466 N N . VAL A 1 319 ? -14.458 -5.321 10.480 1.00 96.38 319 VAL A N 1
ATOM 2467 C CA . VAL A 1 319 ? -13.576 -4.844 9.401 1.00 96.38 319 VAL A CA 1
ATOM 2468 C C . VAL A 1 319 ? -12.343 -5.743 9.269 1.00 96.38 319 VAL A C 1
ATOM 2470 O O . VAL A 1 319 ? -11.995 -6.133 8.156 1.00 96.38 319 VAL A O 1
ATOM 2473 N N . LYS A 1 320 ? -11.732 -6.137 10.392 1.00 96.38 320 LYS A N 1
ATOM 2474 C CA . LYS A 1 320 ? -10.611 -7.083 10.461 1.00 96.38 320 LYS A CA 1
ATOM 2475 C C . LYS A 1 320 ? -10.968 -8.406 9.778 1.00 96.38 320 LYS A C 1
ATOM 2477 O O . LYS A 1 320 ? -10.250 -8.826 8.876 1.00 96.38 320 LYS A O 1
ATOM 2482 N N . GLY A 1 321 ? -12.137 -8.970 10.085 1.00 96.38 321 GLY A N 1
ATOM 2483 C CA . GLY A 1 321 ? -12.634 -10.205 9.473 1.00 96.38 321 GLY A CA 1
ATOM 2484 C C . GLY A 1 321 ? -12.859 -10.118 7.958 1.00 96.38 321 GLY A C 1
ATOM 2485 O O . GLY A 1 321 ? -12.823 -11.133 7.266 1.00 96.38 321 GLY A O 1
ATOM 2486 N N . VAL A 1 322 ? -13.069 -8.921 7.397 1.00 96.12 322 VAL A N 1
ATOM 2487 C CA . VAL A 1 322 ? -13.100 -8.739 5.935 1.00 96.12 322 VAL A CA 1
ATOM 2488 C C . VAL A 1 322 ? -11.701 -8.902 5.355 1.00 96.12 322 VAL A C 1
ATOM 2490 O O . VAL A 1 322 ? -11.558 -9.621 4.373 1.00 96.12 322 VAL A O 1
ATOM 2493 N N . VAL A 1 323 ? -10.678 -8.291 5.962 1.00 96.31 323 VAL A N 1
ATOM 2494 C CA . VAL A 1 323 ? -9.279 -8.418 5.515 1.00 96.31 323 VAL A CA 1
ATOM 2495 C C . VAL A 1 323 ? -8.781 -9.858 5.673 1.00 96.31 323 VAL A C 1
ATOM 2497 O O . VAL A 1 323 ? -8.159 -10.392 4.756 1.00 96.31 323 VAL A O 1
ATOM 2500 N N . GLU A 1 324 ? -9.114 -10.510 6.791 1.00 95.62 324 GLU A N 1
ATOM 2501 C CA . GLU A 1 324 ? -8.742 -11.902 7.083 1.00 95.62 324 GLU A CA 1
ATOM 2502 C C . GLU A 1 324 ? -9.232 -12.870 6.002 1.00 95.62 324 GLU A C 1
ATOM 2504 O O . GLU A 1 324 ? -8.452 -13.679 5.520 1.00 95.62 324 GLU A O 1
ATOM 2509 N N . LYS A 1 325 ? -10.453 -12.697 5.476 1.00 96.00 325 LYS A N 1
ATOM 2510 C CA . LYS A 1 325 ? -10.955 -13.511 4.349 1.00 96.00 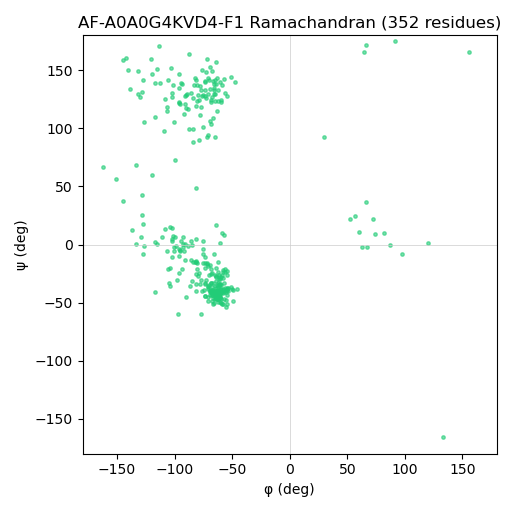325 LYS A CA 1
ATOM 2511 C C . LYS A 1 325 ? -10.105 -13.421 3.076 1.00 96.00 325 LYS A C 1
ATOM 2513 O O . LYS A 1 325 ? -10.169 -14.320 2.235 1.00 96.00 325 LYS A O 1
ATOM 2518 N N . TYR A 1 326 ? -9.383 -12.318 2.865 1.00 94.56 326 TYR A N 1
ATOM 2519 C CA . TYR A 1 326 ? -8.439 -12.186 1.748 1.00 94.56 326 TYR A CA 1
ATOM 2520 C C . TYR A 1 326 ? -7.063 -12.742 2.105 1.00 94.56 326 TYR A C 1
ATOM 2522 O O . TYR A 1 326 ? -6.419 -13.334 1.240 1.00 94.56 326 TYR A O 1
ATOM 2530 N N . LEU A 1 327 ? -6.637 -12.579 3.358 1.00 93.75 327 LEU A N 1
ATOM 2531 C CA . LEU A 1 327 ? -5.421 -13.190 3.882 1.00 93.75 327 LEU A CA 1
ATOM 2532 C C . LEU A 1 327 ? -5.501 -14.721 3.827 1.00 93.75 327 LEU A C 1
ATOM 2534 O O . LEU A 1 327 ? -4.582 -15.330 3.296 1.00 93.75 327 LEU A O 1
ATOM 2538 N N . ASP A 1 328 ? -6.632 -15.332 4.187 1.00 93.44 328 ASP A N 1
ATOM 2539 C CA . ASP A 1 328 ? -6.820 -16.790 4.138 1.00 93.44 328 ASP A CA 1
ATOM 2540 C C . ASP A 1 328 ? -6.602 -17.373 2.732 1.00 93.44 328 ASP A C 1
ATOM 2542 O O . ASP A 1 328 ? -6.173 -18.518 2.581 1.00 93.44 328 ASP A O 1
ATOM 2546 N N . LYS A 1 329 ? -6.864 -16.574 1.687 1.00 90.25 329 LYS A N 1
ATOM 2547 C CA . LYS A 1 329 ? -6.614 -16.926 0.277 1.00 90.25 329 LYS A CA 1
ATOM 2548 C C . LYS A 1 329 ? -5.163 -16.694 -0.151 1.00 90.25 329 LYS A C 1
ATOM 2550 O O . LYS A 1 329 ? -4.760 -17.143 -1.223 1.00 90.25 329 LYS A O 1
ATOM 2555 N N . CYS A 1 330 ? -4.389 -15.948 0.628 1.00 89.12 330 CYS A N 1
ATOM 2556 C CA . CYS A 1 330 ? -2.996 -15.646 0.356 1.00 89.12 330 CYS A CA 1
ATOM 2557 C C . CYS A 1 330 ? -2.124 -16.848 0.732 1.00 89.12 330 CYS A C 1
ATOM 2559 O O . CYS A 1 330 ? -1.916 -17.147 1.905 1.00 89.12 330 CYS A O 1
ATOM 2561 N N . GLY A 1 331 ? -1.543 -17.512 -0.272 1.00 84.25 331 GLY A N 1
ATOM 2562 C CA . GLY A 1 331 ? -0.674 -18.674 -0.053 1.00 84.25 331 GLY A CA 1
ATOM 2563 C C . GLY A 1 331 ? 0.537 -18.394 0.847 1.00 84.25 331 GLY A C 1
ATOM 2564 O O . GLY A 1 331 ? 1.024 -19.309 1.494 1.00 84.25 331 GLY A O 1
ATOM 2565 N N . ARG A 1 332 ? 0.986 -17.133 0.952 1.00 84.56 332 ARG A N 1
ATOM 2566 C CA . ARG A 1 332 ? 2.123 -16.730 1.801 1.00 84.56 332 ARG A CA 1
ATOM 2567 C C . ARG A 1 332 ? 1.809 -16.762 3.304 1.00 84.56 332 ARG A C 1
ATOM 2569 O O . ARG A 1 332 ? 2.739 -16.759 4.102 1.00 84.56 332 ARG A O 1
ATOM 2576 N N . GLN A 1 333 ? 0.532 -16.790 3.696 1.00 85.19 333 GLN A N 1
ATOM 2577 C CA . GLN A 1 333 ? 0.138 -16.943 5.102 1.00 85.19 333 GLN A CA 1
ATOM 2578 C C . GLN A 1 333 ? 0.379 -18.367 5.613 1.00 85.19 333 GLN A C 1
ATOM 2580 O O . GLN A 1 333 ? 0.637 -18.569 6.798 1.00 85.19 333 GLN A O 1
ATOM 2585 N N . TRP A 1 334 ? 0.285 -19.354 4.725 1.00 85.06 334 TRP A N 1
ATOM 2586 C CA . TRP A 1 334 ? 0.309 -20.759 5.092 1.00 85.06 334 TRP A CA 1
ATOM 2587 C C . TRP A 1 334 ? 1.671 -21.361 4.791 1.00 85.06 334 TRP A C 1
ATOM 2589 O O . TRP A 1 334 ? 2.182 -21.270 3.678 1.00 85.06 334 TRP A O 1
ATOM 2599 N N . VAL A 1 335 ? 2.237 -22.048 5.778 1.00 82.25 335 VAL A N 1
ATOM 2600 C CA . VAL A 1 335 ? 3.426 -22.870 5.574 1.00 82.25 335 VAL A CA 1
ATOM 2601 C C . VAL A 1 335 ? 3.039 -24.308 5.878 1.00 82.25 335 VAL A C 1
ATOM 2603 O O . VAL A 1 335 ? 2.771 -24.666 7.023 1.00 82.25 335 VAL A O 1
ATOM 2606 N N . ALA A 1 336 ? 2.979 -25.134 4.836 1.00 82.50 336 ALA A N 1
ATOM 2607 C CA . ALA A 1 336 ? 2.723 -26.559 4.980 1.00 82.50 336 ALA A CA 1
ATOM 2608 C C . ALA A 1 336 ? 3.963 -27.235 5.589 1.00 82.50 336 ALA A C 1
ATOM 2610 O O . ALA A 1 336 ? 4.895 -27.609 4.879 1.00 82.50 336 ALA A O 1
ATOM 2611 N N . MET A 1 337 ? 3.985 -27.358 6.920 1.00 81.19 337 MET A N 1
ATOM 2612 C CA . MET A 1 337 ? 5.108 -27.954 7.658 1.00 81.19 337 MET A CA 1
ATOM 2613 C C . MET A 1 337 ? 5.434 -29.361 7.148 1.00 81.19 337 MET A C 1
ATOM 2615 O O . MET A 1 337 ? 6.602 -29.697 6.963 1.00 81.19 337 MET A O 1
ATOM 2619 N N . ASP A 1 338 ? 4.406 -30.143 6.823 1.00 81.25 338 ASP A N 1
ATOM 2620 C CA . ASP A 1 338 ? 4.560 -31.514 6.341 1.00 81.25 338 ASP A CA 1
ATOM 2621 C C . ASP A 1 338 ? 5.375 -31.585 5.046 1.00 81.25 338 ASP A C 1
ATOM 2623 O O . ASP A 1 338 ? 6.238 -32.448 4.906 1.00 81.25 338 ASP A O 1
ATOM 2627 N N . THR A 1 339 ? 5.158 -30.660 4.102 1.00 78.88 339 THR A N 1
ATOM 2628 C CA . THR A 1 339 ? 5.894 -30.642 2.827 1.00 78.88 339 THR A CA 1
ATOM 2629 C C . THR A 1 339 ? 7.296 -30.067 2.986 1.00 78.88 339 THR A C 1
ATOM 2631 O O . THR A 1 339 ? 8.224 -30.539 2.326 1.00 78.88 339 THR A O 1
ATOM 2634 N N . LEU A 1 340 ? 7.470 -29.096 3.888 1.00 78.25 340 LEU A N 1
ATOM 2635 C CA . LEU A 1 340 ? 8.766 -28.486 4.183 1.00 78.25 340 LEU A CA 1
ATOM 2636 C C . LEU A 1 340 ? 9.734 -29.504 4.807 1.00 78.25 340 LEU A C 1
ATOM 2638 O O . LEU A 1 340 ? 10.898 -29.589 4.416 1.00 78.25 340 LEU A O 1
ATOM 2642 N N . PHE A 1 341 ? 9.234 -30.322 5.736 1.00 81.81 341 PHE A N 1
ATOM 2643 C CA . PHE A 1 341 ? 10.023 -31.300 6.488 1.00 81.81 341 PHE A CA 1
ATOM 2644 C C . PHE A 1 341 ? 9.939 -32.732 5.938 1.00 81.81 341 PHE A C 1
ATOM 2646 O O . PHE A 1 341 ? 10.643 -33.614 6.433 1.00 81.81 341 PHE A O 1
ATOM 2653 N N . ALA A 1 342 ? 9.166 -32.976 4.871 1.00 74.75 342 ALA A N 1
ATOM 2654 C CA . ALA A 1 342 ? 9.071 -34.289 4.222 1.00 74.75 342 ALA A CA 1
ATOM 2655 C C . ALA A 1 342 ? 10.445 -34.849 3.818 1.00 74.75 342 ALA A C 1
ATOM 2657 O O . ALA A 1 342 ? 10.718 -36.033 4.006 1.00 74.75 342 ALA A O 1
ATOM 2658 N N . LYS A 1 343 ? 11.341 -33.992 3.307 1.00 67.75 343 LYS A N 1
ATOM 2659 C CA . LYS A 1 343 ? 12.705 -34.385 2.907 1.00 67.75 343 LYS A CA 1
ATOM 2660 C C . LYS A 1 343 ? 13.646 -34.638 4.089 1.00 67.75 343 LYS A C 1
ATOM 2662 O O . LYS A 1 343 ? 14.688 -35.254 3.901 1.00 67.75 343 LYS A O 1
ATOM 2667 N N . LEU A 1 344 ? 13.273 -34.183 5.284 1.00 72.94 344 LEU A N 1
ATOM 2668 C CA . LEU A 1 344 ? 14.009 -34.394 6.531 1.00 72.94 344 LEU A CA 1
ATOM 2669 C C . LEU A 1 344 ? 13.498 -35.623 7.313 1.00 72.94 344 LEU A C 1
ATOM 2671 O O . LEU A 1 344 ? 14.011 -35.919 8.385 1.00 72.94 344 LEU A O 1
ATOM 2675 N N . GLY A 1 345 ? 12.528 -36.374 6.768 1.00 58.91 345 GLY A N 1
ATOM 2676 C CA . GLY A 1 345 ? 12.120 -37.686 7.290 1.00 58.91 345 GLY A CA 1
ATOM 2677 C C . GLY A 1 345 ? 11.143 -37.664 8.472 1.00 58.91 345 GLY A C 1
ATOM 2678 O O . GLY A 1 345 ? 10.872 -38.714 9.051 1.00 58.91 345 GLY A O 1
ATOM 2679 N N . PHE A 1 346 ? 10.571 -36.508 8.820 1.00 58.94 346 PHE A N 1
ATOM 2680 C CA . PHE A 1 346 ? 9.653 -36.367 9.963 1.00 58.94 346 PHE A CA 1
ATOM 2681 C C . PHE A 1 346 ? 8.236 -36.927 9.730 1.00 58.94 346 PHE A C 1
ATOM 2683 O O . PHE A 1 346 ? 7.435 -36.987 10.658 1.00 58.94 346 PHE A O 1
ATOM 2690 N N . SER A 1 347 ? 7.918 -37.408 8.527 1.00 55.19 347 SER A N 1
ATOM 2691 C CA . SER A 1 347 ? 6.586 -37.916 8.163 1.00 55.19 347 SER A CA 1
ATOM 2692 C C . SER A 1 347 ? 6.242 -39.307 8.722 1.00 55.19 347 SER A C 1
ATOM 2694 O O . SER A 1 347 ? 5.169 -39.828 8.425 1.00 55.19 347 SER A O 1
ATOM 2696 N N . LYS A 1 348 ? 7.110 -39.936 9.532 1.00 51.31 348 LYS A N 1
ATOM 2697 C CA . LYS A 1 348 ? 6.909 -41.322 10.005 1.00 51.31 348 LYS A CA 1
ATOM 2698 C C . LYS A 1 348 ? 6.335 -41.476 11.419 1.00 51.31 348 LYS A C 1
ATOM 2700 O O . LYS A 1 348 ? 6.246 -42.599 11.904 1.00 51.31 348 LYS A O 1
ATOM 2705 N N . ALA A 1 349 ? 5.923 -40.404 12.088 1.00 52.88 349 ALA A N 1
ATOM 2706 C CA . ALA A 1 349 ? 5.470 -40.485 13.478 1.00 52.88 349 ALA A CA 1
ATOM 2707 C C . ALA A 1 349 ? 4.021 -40.025 13.662 1.00 52.88 349 ALA A C 1
ATOM 2709 O O . ALA A 1 349 ? 3.783 -39.093 14.410 1.00 52.88 349 ALA A O 1
ATOM 2710 N N . LEU A 1 350 ? 3.052 -40.671 13.003 1.00 52.50 350 LEU A N 1
ATOM 2711 C CA . LEU A 1 350 ? 1.675 -40.726 13.516 1.00 52.50 350 LEU A CA 1
ATOM 2712 C C . LEU A 1 350 ? 0.875 -41.858 12.839 1.00 52.50 350 LEU A C 1
ATOM 2714 O O . LEU A 1 350 ? -0.060 -41.631 12.078 1.00 52.50 350 LEU A O 1
ATOM 2718 N N . ALA A 1 351 ? 1.258 -43.108 13.102 1.00 42.25 351 ALA A N 1
ATOM 2719 C CA . ALA A 1 351 ? 0.312 -44.217 13.001 1.00 42.25 351 ALA A CA 1
ATOM 2720 C C . ALA A 1 351 ? -0.245 -44.455 14.416 1.00 42.25 351 ALA A C 1
ATOM 2722 O O . ALA A 1 351 ? 0.558 -44.675 15.327 1.00 42.25 351 ALA A O 1
ATOM 2723 N N . PRO A 1 352 ? -1.567 -44.364 14.646 1.00 50.25 352 PRO A N 1
ATOM 2724 C CA . PRO A 1 352 ? -2.136 -44.699 15.943 1.00 50.25 352 PRO A CA 1
ATOM 2725 C C . PRO A 1 352 ? -1.918 -46.193 16.208 1.00 50.25 352 PRO A C 1
ATOM 2727 O O . PRO A 1 352 ? -2.199 -47.027 15.346 1.00 50.25 352 PRO A O 1
ATOM 2730 N N . ALA A 1 353 ? -1.376 -46.515 17.383 1.00 42.25 353 ALA A N 1
ATOM 2731 C CA . ALA A 1 353 ? -1.288 -47.887 17.862 1.00 42.25 353 ALA A CA 1
ATOM 2732 C C . ALA A 1 353 ? -2.710 -48.463 17.967 1.00 42.25 353 ALA A C 1
ATOM 2734 O O . ALA A 1 353 ? -3.567 -47.856 18.613 1.00 42.25 353 ALA A O 1
ATOM 2735 N N . ALA A 1 354 ? -2.941 -49.574 17.266 1.00 41.31 354 ALA A N 1
ATOM 2736 C CA . ALA A 1 354 ? -4.163 -50.368 17.340 1.00 41.31 354 ALA A CA 1
ATOM 2737 C C . ALA A 1 354 ? -4.218 -51.186 18.634 1.00 41.31 354 ALA A C 1
ATOM 2739 O O . ALA A 1 354 ? -3.130 -51.601 19.104 1.00 41.31 354 ALA A O 1
#

Organism: Verticillium longisporum (NCBI:txid100787)